Protein 5HLI (pdb70)

Secondary structure (DSSP, 8-state):
-HHHHHHHHHHHHHHHHHHHHHHHHHHHHHHHHHHHTT--HHHHHHHHHHHHS-SEEHHHHHHHHT--HHHHHHHHHHHHHTTSEEEEE-SSTT--EEEEE-HHHHHHHHHHHHHHHTT---HHHHHHHHHHHHHHHHHHHHHHT-/-HHHHHHHHHHHHHHHHHHHHHHHHHHHHHHHHHGGGT--HHHHHHHHHHHHS-SEEHHHHHHHHT--HHHHHHHHHHHHHTTSEEEEE-SSTT--EEEEE-HHHHHTHHHHHHHHHTTS---HHHHHHHHHHHH-

Foldseek 3Di:
DVVVVVVVVVVVVVVVVVLVVVVVVLVVLLQVLCVVVPHDPVLVLLLVVCLVPPKDWLVRSCVVVVHDSVVCVVSLVVCVVSQFWDWDQDPDDPRTTIIGGDPVNNVCPVVSVVSSVVSDVDPVVVVVSVVVVVVCVVVVVVVVVD/DVVVVVVVVVVVCVVVVVVVVVVVVVQVLQCVLCVVVVDHPVLVLLLVVCLVPPKDFVVRSCVVVVHDPVVCVVVLVVCVVSQFWDWDFDPDDPRTIIIGGDPVNNVCPVVSCVSNVVPDPVVVVVVVVVVVVVVD

Solvent-accessible surface area: 15688 Å² total; per-residue (Å²): 90,98,111,62,76,104,74,96,51,89,84,12,0,82,85,0,56,34,5,16,44,6,0,85,31,0,10,77,1,0,95,76,40,4,161,112,46,48,8,75,65,41,14,6,37,0,0,53,14,1,28,150,90,58,74,6,29,14,86,18,0,9,175,94,37,131,58,63,51,127,66,0,46,79,24,0,100,127,0,53,141,43,31,8,2,131,76,98,120,54,140,64,137,162,145,57,7,38,0,48,15,21,117,62,0,86,120,44,63,130,40,2,44,89,23,0,18,48,0,33,132,133,81,70,97,32,84,106,19,42,134,38,5,76,55,1,46,131,20,0,111,114,34,30,123,172,123,94,82,63,121,96,69,114,25,101,42,5,19,79,3,0,52,9,0,4,36,0,12,61,34,0,46,84,2,3,129,113,56,2,156,121,32,61,12,79,28,34,13,0,10,0,0,29,13,1,26,92,87,68,70,6,37,20,68,31,0,9,85,93,27,130,56,62,60,126,57,0,67,84,39,0,48,44,0,67,94,62,32,11,4,43,82,78,150,67,127,70,99,75,152,35,27,44,0,46,15,40,129,88,0,69,132,52,41,89,52,0,15,105,5,0,20,42,0,43,84,155,82,39,75,66,21,36,93,40,0,74,148,56,47,96

B-factor: mean 40.92, std 16.22, range [14.61, 95.17]

InterPro domains:
  IPR000835 MarR-type HTH domain [PR00598] (70-85)
  IPR000835 MarR-type HTH domain [PR00598] (89-105)
  IPR000835 MarR-type HTH domain [PS50995] (9-146)
  IPR000835 MarR-type HTH domain [SM00347] (29-129)
  IPR036388 Winged helix-like DNA-binding domain superfamily [G3DSA:1.10.10.10] (1-146)
  IPR036390 Winged helix DNA-binding domain superfamily [SSF46785] (6-142)
  IPR039422 Transcription regulators MarR/SlyA-like [PTHR33164] (8-143)
  IPR055166 Transcriptional regulator SarA/SarZ/Rot-like, helix-turn-helix domain [PF22381] (25-105)

CATH classification: 1.10.10.10

Structure (mmCIF, N/CA/C/O backbone):
data_5HLI
#
_entry.id   5HLI
#
_cell.length_a   46.534
_cell.length_b   51.686
_cell.length_c   85.935
_cell.angle_alpha   90.00
_cell.angle_beta   103.73
_cell.angle_gamma   90.00
#
_symmetry.space_group_name_H-M   'P 1 21 1'
#
loop_
_entity.id
_entity.type
_entity.pdbx_description
1 polymer 'MarR family transcriptional regulator'
2 non-polymer 'COPPER (II) ION'
3 non-polymer 'CHLORIDE ION'
4 water water
#
loop_
_atom_site.group_PDB
_atom_site.id
_atom_site.type_symbol
_atom_site.label_atom_id
_atom_site.label_alt_id
_atom_site.label_comp_id
_atom_site.label_asym_id
_atom_site.label_entity_id
_atom_site.label_seq_id
_atom_site.pdbx_PDB_ins_code
_atom_site.Cartn_x
_atom_site.Cartn_y
_atom_site.Cartn_z
_atom_site.occupancy
_atom_site.B_iso_or_equiv
_atom_site.auth_seq_id
_atom_site.auth_comp_id
_atom_site.auth_asym_id
_atom_site.auth_atom_id
_atom_site.pdbx_PDB_model_num
ATOM 1 N N . GLN A 1 1 ? 41.040 40.063 86.993 1.00 63.89 -2 GLN A N 1
ATOM 2 C CA . GLN A 1 1 ? 41.276 41.345 87.647 1.00 64.89 -2 GLN A CA 1
ATOM 3 C C . GLN A 1 1 ? 42.765 41.675 87.699 1.00 63.91 -2 GLN A C 1
ATOM 4 O O . GLN A 1 1 ? 43.206 42.456 88.540 1.00 70.60 -2 GLN A O 1
ATOM 5 N N . SER A 1 2 ? 43.533 41.068 86.793 1.00 64.83 -1 SER A N 1
ATOM 6 C CA . SER A 1 2 ? 44.969 41.321 86.723 1.00 65.43 -1 SER A CA 1
ATOM 7 C C . SER A 1 2 ? 45.255 42.788 86.424 1.00 72.12 -1 SER A C 1
ATOM 8 O O . SER A 1 2 ? 45.940 43.472 87.193 1.00 67.36 -1 SER A O 1
ATOM 11 N N . ASN A 1 3 ? 44.717 43.262 85.305 1.00 71.40 0 ASN A N 1
ATOM 12 C CA . ASN A 1 3 ? 44.888 44.648 84.894 1.00 70.51 0 ASN A CA 1
ATOM 13 C C . ASN A 1 3 ? 44.271 45.621 85.891 1.00 69.35 0 ASN A C 1
ATOM 14 O O . ASN A 1 3 ? 44.793 46.716 86.101 1.00 67.84 0 ASN A O 1
ATOM 19 N N . MET A 1 4 ? 43.167 45.207 86.504 1.00 67.50 1 MET A N 1
ATOM 20 C CA . MET A 1 4 ? 42.480 46.028 87.491 1.00 70.88 1 MET A CA 1
ATOM 21 C C . MET A 1 4 ? 43.338 46.229 88.736 1.00 67.69 1 MET A C 1
ATOM 22 O O . MET A 1 4 ? 43.338 47.307 89.330 1.00 67.21 1 MET A O 1
ATOM 24 N N . LYS A 1 5 ? 44.068 45.189 89.128 1.00 64.23 2 LYS A N 1
ATOM 25 C CA . LYS A 1 5 ? 44.922 45.274 90.308 1.00 66.10 2 LYS A CA 1
ATOM 26 C C . LYS A 1 5 ? 46.163 46.116 90.037 1.00 66.45 2 LYS A C 1
ATOM 27 O O . LYS A 1 5 ? 46.628 46.844 90.921 1.00 60.76 2 LYS A O 1
ATOM 30 N N . GLN A 1 6 ? 46.715 46.032 88.823 1.00 66.46 3 GLN A N 1
ATOM 31 C CA . GLN A 1 6 ? 47.876 46.849 88.490 1.00 67.82 3 GLN A CA 1
ATOM 32 C C . GLN A 1 6 ? 47.527 48.328 88.395 1.00 67.98 3 GLN A C 1
ATOM 33 O O . GLN A 1 6 ? 48.412 49.173 88.570 1.00 65.90 3 GLN A O 1
ATOM 39 N N . GLU A 1 7 ? 46.262 48.660 88.126 1.00 67.33 4 GLU A N 1
ATOM 40 C CA . GLU A 1 7 ? 45.852 50.058 88.107 1.00 67.85 4 GLU A CA 1
ATOM 41 C C . GLU A 1 7 ? 45.646 50.591 89.520 1.00 66.57 4 GLU A C 1
ATOM 42 O O . GLU A 1 7 ? 46.042 51.722 89.823 1.00 60.38 4 GLU A O 1
ATOM 48 N N . GLN A 1 8 ? 45.029 49.790 90.394 1.00 65.76 5 GLN A N 1
ATOM 49 C CA . GLN A 1 8 ? 44.941 50.164 91.802 1.00 64.31 5 GLN A CA 1
ATOM 50 C C . GLN A 1 8 ? 46.328 50.282 92.421 1.00 60.43 5 GLN A C 1
ATOM 51 O O . GLN A 1 8 ? 46.564 51.143 93.276 1.00 62.51 5 GLN A O 1
ATOM 55 N N . MET A 1 9 ? 47.257 49.422 91.999 1.00 56.63 6 MET A N 1
ATOM 56 C CA . MET A 1 9 ? 48.634 49.518 92.472 1.00 57.39 6 MET A CA 1
ATOM 57 C C . MET A 1 9 ? 49.252 50.859 92.096 1.00 59.51 6 MET A C 1
ATOM 58 O O . MET A 1 9 ? 50.006 51.446 92.881 1.00 54.81 6 MET A O 1
ATOM 63 N N . ARG A 1 10 ? 48.942 51.359 90.898 1.00 57.35 7 ARG A N 1
ATOM 64 C CA . ARG A 1 10 ? 49.546 52.603 90.431 1.00 57.58 7 ARG A CA 1
ATOM 65 C C . ARG A 1 10 ? 48.965 53.806 91.163 1.00 60.16 7 ARG A C 1
ATOM 66 O O . ARG A 1 10 ? 49.704 54.700 91.592 1.00 60.32 7 ARG A O 1
ATOM 74 N N . LEU A 1 11 ? 47.645 53.817 91.314 1.00 54.64 8 LEU A N 1
ATOM 75 C CA . LEU A 1 11 ? 46.964 54.887 92.031 1.00 58.24 8 LEU A CA 1
ATOM 76 C C . LEU A 1 11 ? 47.435 54.947 93.480 1.00 59.48 8 LEU A C 1
ATOM 77 O O . LEU A 1 11 ? 47.597 56.029 94.044 1.00 57.84 8 LEU A O 1
ATOM 82 N N . ALA A 1 12 ? 47.657 53.780 94.077 1.00 55.72 9 ALA A N 1
ATOM 83 C CA . ALA A 1 12 ? 48.131 53.710 95.456 1.00 51.73 9 ALA A CA 1
ATOM 84 C C . ALA A 1 12 ? 49.496 54.370 95.595 1.00 51.14 9 ALA A C 1
ATOM 85 O O . ALA A 1 12 ? 49.718 55.179 96.504 1.00 52.41 9 ALA A O 1
ATOM 87 N N . ASN A 1 13 ? 50.426 54.039 94.696 1.00 41.45 10 ASN A N 1
ATOM 88 C CA . ASN A 1 13 ? 51.724 54.703 94.697 1.00 48.10 10 ASN A CA 1
ATOM 89 C C . ASN A 1 13 ? 51.610 56.195 94.419 1.00 51.75 10 ASN A C 1
ATOM 90 O O . ASN A 1 13 ? 52.525 56.947 94.767 1.00 51.35 10 ASN A O 1
ATOM 95 N N . GLN A 1 14 ? 50.513 56.642 93.804 1.00 50.06 11 GLN A N 1
ATOM 96 C CA . GLN A 1 14 ? 50.353 58.055 93.480 1.00 53.32 11 GLN A CA 1
ATOM 97 C C . GLN A 1 14 ? 49.620 58.830 94.569 1.00 47.55 11 GLN A C 1
ATOM 98 O O . GLN A 1 14 ? 50.011 59.958 94.887 1.00 45.36 11 GLN A O 1
ATOM 104 N N . LEU A 1 15 ? 48.563 58.256 95.150 1.00 48.16 12 LEU A N 1
ATOM 105 C CA . LEU A 1 15 ? 47.873 58.943 96.238 1.00 49.55 12 LEU A CA 1
ATOM 106 C C . LEU A 1 15 ? 48.754 59.032 97.479 1.00 48.89 12 LEU A C 1
ATOM 107 O O . LEU A 1 15 ? 48.758 60.056 98.171 1.00 43.56 12 LEU A O 1
ATOM 112 N N . CYS A 1 16 ? 49.510 57.971 97.773 1.00 43.29 13 CYS A N 1
ATOM 113 C CA . CYS A 1 16 ? 50.425 58.011 98.908 1.00 49.23 13 CYS A CA 1
ATOM 114 C C . CYS A 1 16 ? 51.597 58.947 98.645 1.00 43.64 13 CYS A C 1
ATOM 115 O O . CYS A 1 16 ? 52.097 59.590 99.575 1.00 37.87 13 CYS A O 1
ATOM 118 N N . PHE A 1 17 ? 52.041 59.038 97.389 1.00 38.72 14 PHE A N 1
ATOM 119 C CA . PHE A 1 17 ? 53.107 59.968 97.029 1.00 46.24 14 PHE A CA 1
ATOM 120 C C . PHE A 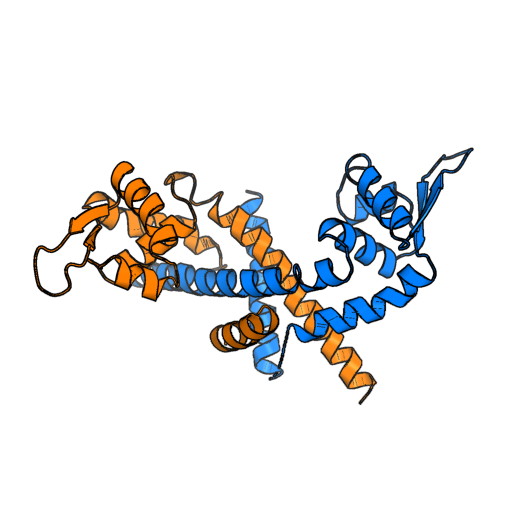1 17 ? 52.702 61.409 97.317 1.00 41.77 14 PHE A C 1
ATOM 121 O O . PHE A 1 17 ? 53.469 62.176 97.911 1.00 40.24 14 PHE A O 1
ATOM 129 N N . SER A 1 18 ? 51.495 61.794 96.901 1.00 39.27 15 SER A N 1
ATOM 130 C CA . SER A 1 18 ? 51.044 63.166 97.104 1.00 44.18 15 SER A CA 1
ATOM 131 C C . SER A 1 18 ? 50.658 63.436 98.551 1.00 39.62 15 SER A C 1
ATOM 132 O O . SER A 1 18 ? 50.861 64.553 99.039 1.00 40.94 15 SER A O 1
ATOM 135 N N . ALA A 1 19 ? 50.103 62.442 99.247 1.00 34.79 16 ALA A N 1
ATOM 136 C CA . ALA A 1 19 ? 49.799 62.618 100.663 1.00 37.95 16 ALA A CA 1
ATOM 137 C C . ALA A 1 19 ? 51.073 62.794 101.477 1.00 33.59 16 ALA A C 1
ATOM 138 O O . ALA A 1 19 ? 51.120 63.611 102.404 1.00 33.36 16 ALA A O 1
ATOM 140 N N . TYR A 1 20 ? 52.119 62.034 101.147 1.00 30.77 17 TYR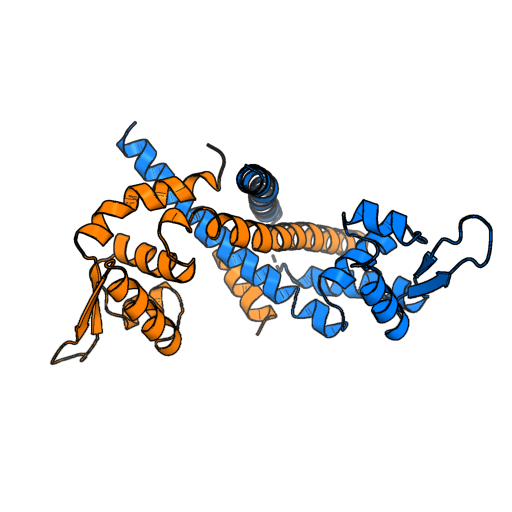 A N 1
ATOM 141 C CA . TYR A 1 20 ? 53.401 62.205 101.820 1.00 32.55 17 TYR A CA 1
ATOM 142 C C . TYR A 1 20 ? 53.977 63.586 101.544 1.00 32.39 17 TYR A C 1
ATOM 143 O O . TYR A 1 20 ? 54.439 64.275 102.461 1.00 28.75 17 TYR A O 1
ATOM 152 N N . ASN A 1 21 ? 53.951 64.010 100.278 1.00 32.60 18 ASN A N 1
ATOM 153 C CA . ASN A 1 21 ? 54.561 65.283 99.910 1.00 33.12 18 ASN A CA 1
ATOM 154 C C . ASN A 1 21 ? 53.875 66.454 100.603 1.00 31.18 18 ASN A C 1
ATOM 155 O O . ASN A 1 21 ? 54.537 67.420 101.000 1.00 34.43 18 ASN A O 1
ATOM 160 N N . VAL A 1 22 ? 52.553 66.390 100.767 1.00 31.38 19 VAL A N 1
ATOM 161 C CA . VAL A 1 22 ? 51.874 67.471 101.472 1.00 38.05 19 VAL A CA 1
ATOM 162 C C . VAL A 1 22 ? 52.084 67.355 102.980 1.00 31.70 19 VAL A C 1
ATOM 163 O O . VAL A 1 22 ? 52.165 68.374 103.677 1.00 29.28 19 VAL A O 1
ATOM 167 N N . SER A 1 23 ? 52.198 66.132 103.510 1.00 28.38 20 SER A N 1
ATOM 168 C CA . SER A 1 23 ? 52.482 65.982 104.933 1.00 25.56 20 SER A CA 1
ATOM 169 C C . SER A 1 23 ? 53.849 66.552 105.287 1.00 28.33 20 SER A C 1
ATOM 170 O O . SER A 1 23 ? 54.032 67.082 106.388 1.00 29.36 20 SER A O 1
ATOM 173 N N . ARG A 1 24 ? 54.816 66.463 104.367 1.00 25.76 21 ARG A N 1
ATOM 174 C CA . ARG A 1 24 ? 56.119 67.073 104.610 1.00 25.37 21 ARG A CA 1
ATOM 175 C C . ARG A 1 24 ? 56.034 68.595 104.634 1.00 31.57 21 ARG A C 1
ATOM 176 O O . ARG A 1 24 ? 56.827 69.246 105.321 1.00 27.20 21 ARG A O 1
ATOM 184 N N . LEU A 1 25 ? 55.085 69.179 103.899 1.00 31.86 22 LEU A N 1
ATOM 185 C CA . LEU A 1 25 ? 54.906 70.626 103.953 1.00 30.63 22 LEU A CA 1
ATOM 186 C C . LEU A 1 25 ? 54.256 71.048 105.264 1.00 29.30 22 LEU A C 1
ATOM 187 O O . LEU A 1 25 ? 54.615 72.085 105.837 1.00 29.13 22 LEU A O 1
ATOM 192 N N . PHE A 1 26 ? 53.290 70.265 105.751 1.00 25.06 23 PHE A N 1
ATOM 193 C CA . PHE A 1 26 ? 52.761 70.503 107.090 1.00 30.68 23 PHE A CA 1
ATOM 194 C C . PHE A 1 26 ? 53.857 70.371 108.139 1.00 27.35 23 PHE A C 1
ATOM 195 O O . PHE A 1 26 ? 53.919 71.162 109.088 1.00 28.39 23 PHE A O 1
ATOM 203 N N . ALA A 1 27 ? 54.734 69.375 107.982 1.00 27.56 24 ALA A N 1
ATOM 204 C CA . ALA A 1 27 ? 55.827 69.188 108.932 1.00 29.59 24 ALA A CA 1
ATOM 205 C C . ALA A 1 27 ? 56.777 70.380 108.927 1.00 26.37 24 ALA A C 1
ATOM 206 O O . ALA A 1 27 ? 57.203 70.846 109.990 1.00 23.05 24 ALA A O 1
ATOM 208 N N . GLN A 1 28 ? 57.122 70.884 107.739 1.00 25.11 25 GLN A N 1
ATOM 209 C CA . GLN A 1 28 ? 57.990 72.054 107.658 1.00 25.85 25 GLN A CA 1
ATOM 210 C C . GLN A 1 28 ? 57.328 73.283 108.261 1.00 23.48 25 GLN A C 1
ATOM 211 O O . GLN A 1 28 ? 58.015 74.146 108.818 1.00 21.35 25 GLN A O 1
ATOM 217 N N . PHE A 1 29 ? 56.002 73.386 108.155 1.00 25.90 26 PHE A N 1
ATOM 218 C CA . PHE A 1 29 ? 55.297 74.483 108.806 1.00 25.14 26 PHE A CA 1
ATOM 219 C C . PHE A 1 29 ? 55.398 74.366 110.322 1.00 27.02 26 PHE A C 1
ATOM 220 O O . PHE A 1 29 ? 55.667 75.354 111.016 1.00 25.69 26 PHE A O 1
ATOM 228 N N . TYR A 1 30 ? 55.178 73.161 110.854 1.00 22.55 27 TYR A N 1
ATOM 229 C CA . TYR A 1 30 ? 55.308 72.947 112.292 1.00 22.39 27 TYR A CA 1
ATOM 230 C C . TYR A 1 30 ? 56.709 73.300 112.774 1.00 22.44 27 TYR A C 1
ATOM 231 O O . TYR A 1 30 ? 56.875 74.024 113.762 1.00 25.85 27 TYR A O 1
ATOM 240 N N . GLU A 1 31 ? 57.732 72.801 112.076 1.00 20.50 28 GLU A N 1
ATOM 241 C CA A GLU A 1 31 ? 59.105 73.049 112.503 0.53 22.79 28 GLU A CA 1
ATOM 242 C CA B GLU A 1 31 ? 59.106 73.051 112.503 0.47 22.85 28 GLU A CA 1
ATOM 243 C C . GLU A 1 31 ? 59.423 74.539 112.504 1.00 23.81 28 GLU A C 1
ATOM 244 O O . GLU A 1 31 ? 60.126 75.032 113.394 1.00 24.34 28 GLU A O 1
ATOM 255 N N . LYS A 1 32 ? 58.901 75.278 111.522 1.00 23.40 29 LYS A N 1
ATOM 256 C CA . LYS A 1 32 ? 59.102 76.723 111.490 1.00 20.30 29 LYS A CA 1
ATOM 257 C C . LYS A 1 32 ? 58.436 77.395 112.685 1.00 23.98 29 LYS A C 1
ATOM 258 O O . LYS A 1 32 ? 59.037 78.245 113.352 1.00 24.73 29 LYS A O 1
ATOM 264 N N . LYS A 1 33 ? 57.189 77.018 112.975 1.00 23.31 30 LYS A N 1
ATOM 265 C CA . LYS A 1 33 ? 56.461 77.641 114.076 1.00 26.32 30 LYS A CA 1
ATOM 266 C C . LYS A 1 33 ? 57.070 77.274 115.423 1.00 24.75 30 LYS A C 1
ATOM 267 O O . LYS A 1 33 ? 57.256 78.140 116.286 1.00 24.57 30 LYS A O 1
ATOM 273 N N . LEU A 1 34 ? 57.386 75.992 115.623 1.00 22.22 31 LEU A N 1
ATOM 274 C CA . LEU A 1 34 ? 57.984 75.566 116.885 1.00 25.47 31 LEU A CA 1
ATOM 275 C C . LEU A 1 34 ? 59.320 76.258 117.123 1.00 23.41 31 LEU A C 1
ATOM 276 O O . LEU A 1 34 ? 59.653 76.607 118.262 1.00 22.41 31 LEU A O 1
ATOM 281 N N . LYS A 1 35 ? 60.097 76.475 116.059 1.00 23.03 32 LYS A N 1
ATOM 282 C CA . LYS A 1 35 ? 61.353 77.203 116.202 1.00 25.49 32 LYS A CA 1
ATOM 283 C C . LYS A 1 35 ? 61.124 78.638 116.661 1.00 22.01 32 LYS A C 1
ATOM 284 O O . LYS A 1 35 ? 61.931 79.179 117.426 1.00 24.29 32 LYS A O 1
ATOM 290 N N . GLN A 1 36 ? 60.031 79.267 116.218 1.00 20.98 33 GLN A N 1
ATOM 291 C CA . GLN A 1 36 ? 59.748 80.635 116.644 1.00 24.19 33 GLN A CA 1
ATOM 292 C C . GLN A 1 36 ? 59.470 80.712 118.139 1.00 25.91 33 GLN A C 1
ATOM 293 O O . GLN A 1 36 ? 59.746 81.741 118.765 1.00 22.31 33 GLN A O 1
ATOM 299 N N . PHE A 1 37 ? 58.933 79.647 118.728 1.00 21.15 34 PHE A N 1
ATOM 300 C CA . PHE A 1 37 ? 58.765 79.569 120.173 1.00 22.48 34 PHE A CA 1
ATOM 301 C C . PHE A 1 37 ? 60.002 79.031 120.878 1.00 19.85 34 PHE A C 1
ATOM 302 O O . PHE A 1 37 ? 60.016 78.968 122.110 1.00 23.94 34 PHE A O 1
ATOM 310 N N . GLY A 1 38 ? 61.038 78.650 120.132 1.00 19.96 35 GLY A N 1
ATOM 311 C CA . GLY A 1 38 ? 62.249 78.136 120.738 1.00 19.70 35 GLY A CA 1
ATOM 312 C C . GLY A 1 38 ? 62.154 76.721 121.261 1.00 22.61 35 GLY A C 1
ATOM 313 O O . GLY A 1 38 ? 62.965 76.332 122.106 1.00 22.97 35 GLY A O 1
ATOM 314 N N . ILE A 1 39 ? 61.190 75.934 120.786 1.00 20.96 36 ILE A N 1
ATOM 315 C CA . ILE A 1 39 ? 60.976 74.581 121.278 1.00 19.67 36 ILE A CA 1
ATOM 316 C C . ILE A 1 39 ? 61.131 73.595 120.127 1.00 22.12 36 ILE A C 1
ATOM 317 O O . ILE A 1 39 ? 61.046 73.949 118.948 1.00 23.48 36 ILE A O 1
ATOM 322 N N . THR A 1 40 ? 61.363 72.338 120.487 1.00 22.11 37 THR A N 1
ATOM 323 C CA . THR A 1 40 ? 61.474 71.252 119.528 1.00 23.84 37 THR A CA 1
ATOM 324 C C . THR A 1 40 ? 60.174 70.458 119.492 1.00 22.65 37 THR A C 1
ATOM 325 O O . THR A 1 40 ? 59.257 70.682 120.284 1.00 20.04 37 THR A O 1
ATOM 329 N N . TYR A 1 41 ? 60.108 69.513 118.551 1.00 22.43 38 TYR A N 1
ATOM 330 C CA . TYR A 1 41 ? 58.952 68.627 118.470 1.00 20.03 38 TYR A CA 1
ATOM 331 C C . TYR A 1 41 ? 58.753 67.866 119.775 1.00 22.63 38 TYR A C 1
ATOM 332 O O . TYR A 1 41 ? 57.634 67.780 120.292 1.00 20.98 38 TYR A O 1
ATOM 341 N N . SER A 1 42 ? 59.838 67.318 120.332 1.00 16.80 39 SER A N 1
ATOM 342 C CA . SER A 1 42 ? 59.726 66.531 121.556 1.00 21.03 39 SER A CA 1
ATOM 343 C C . SER A 1 42 ? 59.293 67.392 122.739 1.00 18.28 39 SER A C 1
ATOM 344 O O . SER A 1 42 ? 58.504 66.947 123.580 1.00 21.52 39 SER A O 1
ATOM 347 N N . GLN A 1 43 ? 59.802 68.627 122.826 1.00 17.62 40 GLN A N 1
ATOM 348 C CA . GLN A 1 43 ? 59.321 69.544 123.856 1.00 20.70 40 GLN A CA 1
ATOM 349 C C . GLN A 1 43 ? 57.847 69.869 123.651 1.00 16.19 40 GLN A C 1
ATOM 350 O O . GLN A 1 43 ? 57.082 69.970 124.617 1.00 17.60 40 GLN A O 1
ATOM 356 N N . TYR A 1 44 ? 57.439 70.041 122.392 1.00 17.77 41 TYR A N 1
ATOM 357 C CA . TYR A 1 44 ? 56.038 70.287 122.065 1.00 19.31 41 TYR A CA 1
ATOM 358 C C . TYR A 1 44 ? 55.147 69.156 122.564 1.00 23.90 41 TYR A C 1
ATOM 359 O O . TYR A 1 44 ? 54.037 69.400 123.054 1.00 21.19 41 TYR A O 1
ATOM 368 N N . LEU A 1 45 ? 55.617 67.909 122.453 1.00 20.11 42 LEU A N 1
ATOM 369 C CA . LEU A 1 45 ? 54.840 66.780 122.957 1.00 22.14 42 LEU A CA 1
ATOM 370 C C . LEU A 1 45 ? 54.642 66.877 124.464 1.00 19.53 42 LEU A C 1
ATOM 371 O O . LEU A 1 45 ? 53.555 66.581 124.973 1.00 19.21 42 LEU A O 1
ATOM 376 N N . VAL A 1 46 ? 55.684 67.286 125.193 1.00 15.64 43 VAL A N 1
ATOM 377 C CA . VAL A 1 46 ? 55.572 67.440 126.643 1.00 19.00 43 VAL A CA 1
ATOM 378 C C . VAL A 1 46 ? 54.587 68.550 126.987 1.00 21.63 43 VAL A C 1
ATOM 379 O O . VAL A 1 46 ? 53.754 68.406 127.890 1.00 20.54 43 VAL A O 1
ATOM 383 N N . LEU A 1 47 ? 54.669 69.676 126.277 1.00 20.13 44 LEU A N 1
ATOM 384 C CA . LEU A 1 47 ? 53.738 70.772 126.523 1.00 21.00 44 LEU A CA 1
ATOM 385 C C . LEU A 1 47 ? 52.304 70.351 126.225 1.00 23.87 44 LEU A C 1
ATOM 386 O O . LEU A 1 47 ? 51.372 70.749 126.934 1.00 23.39 44 LEU A O 1
ATOM 391 N N . LEU A 1 48 ? 52.111 69.529 125.190 1.00 20.65 45 LEU A N 1
ATOM 392 C CA . LEU A 1 48 ? 50.763 69.122 124.806 1.00 19.91 45 LEU A CA 1
ATOM 393 C C . LEU A 1 48 ? 50.096 68.287 125.895 1.00 21.17 45 LEU A C 1
ATOM 394 O O . LEU A 1 48 ? 48.900 68.453 126.163 1.00 23.30 45 LEU A O 1
ATOM 399 N N . THR A 1 49 ? 50.843 67.387 126.540 1.00 18.80 46 THR A N 1
ATOM 400 C CA . THR A 1 49 ? 50.230 66.607 127.612 1.00 21.70 46 THR A CA 1
ATOM 401 C C . THR A 1 49 ? 50.033 67.456 128.864 1.00 26.47 46 THR A C 1
ATOM 402 O O . THR A 1 49 ? 49.042 67.285 129.584 1.00 25.62 46 THR A O 1
ATOM 406 N N . LEU A 1 50 ? 50.946 68.395 129.128 1.00 23.14 47 LEU A N 1
ATOM 407 C CA . LEU A 1 50 ? 50.766 69.288 130.269 1.00 21.54 47 LEU A CA 1
ATOM 408 C C . LEU A 1 50 ? 49.549 70.183 130.079 1.00 25.48 47 LEU A C 1
ATOM 409 O O . LEU A 1 50 ? 48.841 70.492 131.042 1.00 24.97 47 LEU A O 1
ATOM 414 N N . TRP A 1 51 ? 49.287 70.607 128.841 1.00 25.33 48 TRP A N 1
ATOM 415 C CA . TRP A 1 51 ? 48.105 71.416 128.571 1.00 29.41 48 TRP A CA 1
ATOM 416 C C . TRP A 1 51 ? 46.817 70.612 128.697 1.00 31.59 48 TRP A C 1
ATOM 417 O O . TRP A 1 51 ? 45.738 71.206 128.789 1.00 32.85 48 TRP A O 1
ATOM 428 N N . GLU A 1 52 ? 46.905 69.281 128.703 1.00 27.01 49 GLU A N 1
ATOM 429 C CA . GLU A 1 52 ? 45.757 68.426 128.980 1.00 35.18 49 GLU A CA 1
ATOM 430 C C . GLU A 1 52 ? 45.626 68.106 130.463 1.00 30.02 49 GLU A C 1
ATOM 431 O O . GLU A 1 52 ? 44.512 68.100 130.998 1.00 34.66 49 GLU A O 1
ATOM 437 N N . GLU A 1 53 ? 46.744 67.839 131.137 1.00 28.78 50 GLU A N 1
ATOM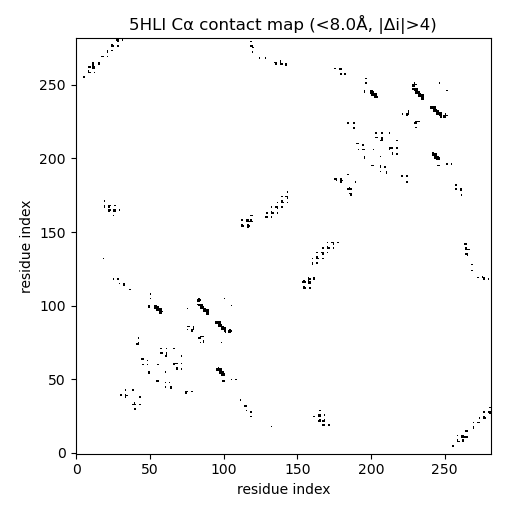 438 C CA . GLU A 1 53 ? 46.744 67.492 132.554 1.00 24.71 50 GLU A CA 1
ATOM 439 C C . GLU A 1 53 ? 47.958 68.132 133.210 1.00 29.31 50 GLU A C 1
ATOM 440 O O . GLU A 1 53 ? 49.097 67.815 132.856 1.00 27.21 50 GLU A O 1
ATOM 446 N N . ASN A 1 54 ? 47.711 69.024 134.163 1.00 25.24 51 ASN A N 1
ATOM 447 C CA . ASN A 1 54 ? 48.769 69.784 134.822 1.00 27.08 51 ASN A CA 1
ATOM 448 C C . ASN A 1 54 ? 48.398 70.014 136.283 1.00 30.17 51 ASN A C 1
ATOM 449 O O . ASN A 1 54 ? 47.289 70.458 136.569 1.00 29.77 51 ASN A O 1
ATOM 454 N N . PRO A 1 55 ? 49.316 69.706 137.216 1.00 27.50 52 PRO A N 1
ATOM 455 C CA . PRO A 1 55 ? 50.671 69.185 136.999 1.00 28.68 52 PRO A CA 1
ATOM 456 C C . PRO A 1 55 ? 50.714 67.696 136.653 1.00 27.12 52 PRO A C 1
ATOM 457 O O . PRO A 1 55 ? 49.683 67.026 136.651 1.00 22.56 52 PRO A O 1
ATOM 461 N N . GLN A 1 56 ? 51.915 67.203 136.355 1.00 23.19 53 GLN A N 1
ATOM 462 C CA . GLN A 1 56 ? 52.166 65.790 136.123 1.00 23.85 53 GLN A CA 1
ATOM 463 C C . GLN A 1 56 ? 53.531 65.434 136.683 1.00 25.06 53 GLN A C 1
ATOM 464 O O . GLN A 1 56 ? 54.455 66.251 136.670 1.00 25.66 53 GLN A O 1
ATOM 470 N N . THR A 1 57 ? 53.655 64.204 137.166 1.00 24.31 54 THR A N 1
ATOM 471 C CA . THR A 1 57 ? 54.974 63.709 137.512 1.00 18.06 54 THR A CA 1
ATOM 472 C C . THR A 1 57 ? 55.751 63.385 136.240 1.00 21.83 54 THR A C 1
ATOM 473 O O . THR A 1 57 ? 55.187 63.253 135.151 1.00 19.93 54 THR A O 1
ATOM 477 N N . LEU A 1 58 ? 57.071 63.280 136.392 1.00 22.86 55 LEU A N 1
ATOM 478 C CA . LEU A 1 58 ? 57.914 62.852 135.282 1.00 22.32 55 LEU A CA 1
ATOM 479 C C . LEU A 1 58 ? 57.473 61.493 134.747 1.00 25.60 55 LEU A C 1
ATOM 480 O O . LEU A 1 58 ? 57.426 61.281 133.529 1.00 22.46 55 LEU A O 1
ATOM 485 N N . ASN A 1 59 ? 57.128 60.566 135.643 1.00 20.49 56 ASN A N 1
ATOM 486 C CA . ASN A 1 59 ? 56.699 59.242 135.204 1.00 27.21 56 ASN A CA 1
ATOM 487 C C . ASN A 1 59 ? 55.369 59.302 134.461 1.00 21.86 56 ASN A C 1
ATOM 488 O O . ASN A 1 59 ? 55.164 58.567 133.487 1.00 23.70 56 ASN A O 1
ATOM 493 N N . SER A 1 60 ? 54.455 60.172 134.901 1.00 22.29 57 SER A N 1
ATOM 494 C CA . SER A 1 60 ? 53.173 60.311 134.215 1.00 22.46 57 SER A CA 1
ATOM 495 C C . SER A 1 60 ? 53.357 60.847 132.799 1.00 23.11 57 SER A C 1
ATOM 496 O O . SER A 1 60 ? 52.671 60.410 131.867 1.00 21.34 57 SER A O 1
ATOM 499 N N . ILE A 1 61 ? 54.274 61.799 132.620 1.00 22.62 58 ILE A N 1
ATOM 500 C CA . ILE A 1 61 ? 54.573 62.295 131.279 1.00 18.91 58 ILE A CA 1
ATOM 501 C C . ILE A 1 61 ? 55.147 61.176 130.421 1.00 20.15 58 ILE A C 1
ATOM 502 O O . ILE A 1 61 ? 54.819 61.050 129.235 1.00 19.23 58 ILE A O 1
ATOM 507 N N . GLY A 1 62 ? 56.007 60.345 131.012 1.00 21.29 59 GLY A N 1
ATOM 508 C CA . GLY A 1 62 ? 56.571 59.227 130.274 1.00 26.35 59 GLY A CA 1
ATOM 509 C C . GLY A 1 62 ? 55.520 58.242 129.805 1.00 24.15 59 GLY A C 1
ATOM 510 O O . GLY A 1 62 ? 55.594 57.729 128.688 1.00 24.69 59 GLY A O 1
ATOM 511 N N . ARG A 1 63 ? 54.526 57.961 130.650 1.00 21.56 60 ARG A N 1
ATOM 512 C CA . ARG A 1 63 ? 53.440 57.076 130.236 1.00 25.35 60 ARG A CA 1
ATOM 513 C C . ARG A 1 63 ? 52.625 57.695 129.106 1.00 25.72 60 ARG A C 1
ATOM 514 O O . ARG A 1 63 ? 52.268 57.009 128.142 1.00 24.35 60 ARG A O 1
ATOM 522 N N . HIS A 1 64 ? 52.335 58.996 129.201 1.00 23.33 61 HIS A N 1
ATOM 523 C CA . HIS A 1 64 ? 51.552 59.666 128.165 1.00 23.44 61 HIS A CA 1
ATOM 524 C C . HIS A 1 64 ? 52.258 59.645 126.817 1.00 23.10 61 HIS A C 1
ATOM 525 O O . HIS A 1 64 ? 51.617 59.449 125.778 1.00 23.29 61 HIS A O 1
ATOM 532 N N . LEU A 1 65 ? 53.572 59.870 126.809 1.00 20.42 62 LEU A N 1
ATOM 533 C CA . LEU A 1 65 ? 54.329 59.964 125.569 1.00 23.14 62 LEU A CA 1
ATOM 534 C C . LEU A 1 65 ? 55.047 58.673 125.201 1.00 22.14 62 LEU A C 1
ATOM 535 O O . LEU A 1 65 ? 55.623 58.596 124.111 1.00 20.93 62 LEU A O 1
ATOM 540 N N . ASP A 1 66 ? 55.014 57.667 126.072 1.00 23.04 63 ASP A N 1
ATOM 541 C CA . ASP A 1 66 ? 55.808 56.449 125.918 1.00 24.32 63 ASP A CA 1
ATOM 542 C C . ASP A 1 66 ? 57.277 56.790 125.678 1.00 21.09 63 ASP A C 1
ATOM 543 O O . ASP A 1 66 ? 57.892 56.374 124.693 1.00 23.17 63 ASP A O 1
ATOM 548 N N . LEU A 1 67 ? 57.830 57.584 126.588 1.00 19.64 64 LEU A N 1
ATOM 549 C CA . LEU A 1 67 ? 59.244 57.926 126.590 1.00 21.10 64 LEU A CA 1
ATOM 550 C C . LEU A 1 67 ? 59.817 57.612 127.963 1.00 22.33 64 LEU A C 1
ATOM 551 O O . LEU A 1 67 ? 59.120 57.696 128.977 1.00 23.16 64 LEU A O 1
ATOM 556 N N . SER A 1 68 ? 61.094 57.242 127.990 1.00 20.97 65 SER A N 1
ATOM 557 C CA . SER A 1 68 ? 61.726 56.906 129.254 1.00 19.60 65 SER A CA 1
ATOM 558 C C . SER A 1 68 ? 61.990 58.168 130.068 1.00 22.02 65 SER A C 1
ATOM 559 O O . SER A 1 68 ? 61.984 59.290 129.551 1.00 19.81 65 SER A O 1
ATOM 562 N N . SER A 1 69 ? 62.226 57.975 131.367 1.00 18.56 66 SER A N 1
ATOM 563 C CA . SER A 1 69 ? 62.573 59.112 132.211 1.00 25.93 66 SER A CA 1
ATOM 564 C C . SER A 1 69 ? 63.943 59.671 131.849 1.00 26.87 66 SER A C 1
ATOM 565 O O . SER A 1 69 ? 64.161 60.885 131.950 1.00 26.32 66 SER A O 1
ATOM 568 N N . ASN A 1 70 ? 64.872 58.814 131.410 1.00 21.26 67 ASN A N 1
ATOM 569 C CA . ASN A 1 70 ? 66.170 59.309 130.961 1.00 24.91 67 ASN A CA 1
ATOM 570 C C . ASN A 1 70 ? 66.026 60.208 129.739 1.00 22.85 67 ASN A C 1
ATOM 571 O O . ASN A 1 70 ? 66.703 61.236 129.636 1.00 22.53 67 ASN A O 1
ATOM 576 N N . THR A 1 71 ? 65.157 59.830 128.798 1.00 25.07 68 THR A N 1
ATOM 577 C CA . THR A 1 71 ? 64.925 60.673 127.629 1.00 26.48 68 THR A CA 1
ATOM 578 C C . THR A 1 71 ? 64.291 61.999 128.030 1.00 23.76 68 THR A C 1
ATOM 579 O O . THR A 1 71 ? 64.675 63.061 127.525 1.00 23.96 68 THR A O 1
ATOM 583 N N . LEU A 1 72 ? 63.334 61.960 128.959 1.00 22.42 69 LEU A N 1
ATOM 584 C CA . LEU A 1 72 ? 62.602 63.159 129.346 1.00 24.06 69 LEU A CA 1
ATOM 585 C C . LEU A 1 72 ? 63.401 64.091 130.244 1.00 21.31 69 LEU A C 1
ATOM 586 O O . LEU A 1 72 ? 63.081 65.283 130.307 1.00 21.36 69 LEU A O 1
ATOM 591 N N . THR A 1 73 ? 64.415 63.578 130.944 1.00 22.65 70 THR A N 1
ATOM 592 C CA . THR A 1 73 ? 65.137 64.396 131.917 1.00 23.64 70 THR A CA 1
ATOM 593 C C . THR A 1 73 ? 65.749 65.653 131.301 1.00 22.74 70 THR A C 1
ATOM 594 O O . THR A 1 73 ? 65.486 66.750 131.821 1.00 20.77 70 THR A O 1
ATOM 598 N N . PRO A 1 74 ? 66.535 65.588 130.219 1.00 26.96 71 PRO A N 1
ATOM 599 C CA . PRO A 1 74 ? 67.058 66.846 129.654 1.00 24.15 71 PRO A CA 1
ATOM 600 C C . PRO A 1 74 ? 65.983 67.715 129.026 1.00 22.70 71 PRO A C 1
ATOM 601 O O . PRO A 1 74 ? 66.127 68.945 129.012 1.00 22.93 71 PRO A O 1
ATOM 605 N N . MET A 1 75 ? 64.934 67.131 128.499 1.00 20.08 72 MET A N 1
ATOM 606 C CA . MET A 1 75 ? 63.863 67.921 127.954 1.00 21.26 72 MET A CA 1
ATOM 607 C C . MET A 1 75 ? 63.174 68.777 128.985 1.00 20.52 72 MET A C 1
ATOM 608 O O . MET A 1 75 ? 62.918 69.904 128.720 1.00 19.96 72 MET A O 1
ATOM 613 N N . LEU A 1 76 ? 62.877 68.211 130.142 1.00 20.38 73 LEU A N 1
ATOM 614 C CA . LEU A 1 76 ? 62.223 68.975 131.197 1.00 18.73 73 LEU A CA 1
ATOM 615 C C . LEU A 1 76 ? 63.152 70.040 131.765 1.00 22.21 73 LEU A C 1
ATOM 616 O O . LEU A 1 76 ? 62.711 71.152 132.081 1.00 20.39 73 LEU A O 1
ATOM 621 N N . LYS A 1 77 ? 64.442 69.723 131.903 1.00 20.83 74 LYS A N 1
ATOM 622 C CA . LYS A 1 77 ? 65.401 70.737 132.330 1.00 21.67 74 LYS A CA 1
ATOM 623 C C . LYS A 1 77 ? 65.442 71.899 131.348 1.00 22.82 74 LYS A C 1
ATOM 624 O O . LYS A 1 77 ? 65.488 73.066 131.757 1.00 22.76 74 LYS A O 1
ATOM 630 N N . ARG A 1 78 ? 65.417 71.601 130.045 1.00 22.64 75 ARG A N 1
ATOM 631 C CA . ARG A 1 78 ? 65.425 72.663 129.044 1.00 20.25 75 ARG A CA 1
ATOM 632 C C . ARG A 1 78 ? 64.139 73.479 129.092 1.00 24.48 75 ARG A C 1
ATOM 633 O O . ARG A 1 78 ? 64.170 74.708 128.954 1.00 26.31 75 ARG A O 1
ATOM 641 N N . LEU A 1 79 ? 62.996 72.815 129.287 1.00 19.52 76 LEU A N 1
ATOM 642 C CA . LEU A 1 79 ? 61.740 73.547 129.399 1.00 21.96 76 LEU A CA 1
ATOM 643 C C . LEU A 1 79 ? 61.701 74.405 130.656 1.00 22.69 76 LEU A C 1
ATOM 644 O O . LEU A 1 79 ? 61.047 75.454 130.668 1.00 24.96 76 LEU A O 1
ATOM 649 N N . GLU A 1 80 ? 62.392 73.986 131.720 1.00 21.70 77 GLU A N 1
ATOM 650 C CA . GLU A 1 80 ? 62.473 74.827 132.910 1.00 23.15 77 GLU A CA 1
ATOM 651 C C . GLU A 1 80 ? 63.418 76.001 132.686 1.00 26.05 77 GLU A C 1
ATOM 652 O O . GLU A 1 80 ? 63.109 77.135 133.070 1.00 23.58 77 GLU A O 1
ATOM 658 N N . GLN A 1 81 ? 64.574 75.747 132.066 1.00 24.15 78 GLN A N 1
ATOM 659 C CA . GLN A 1 81 ? 65.526 76.820 131.803 1.00 30.85 78 GLN A CA 1
ATOM 660 C C . GLN A 1 81 ? 64.941 77.880 130.880 1.00 29.81 78 GLN A C 1
ATOM 661 O O . GLN A 1 81 ? 65.271 79.064 131.010 1.00 27.97 78 GLN A O 1
ATOM 667 N N . SER A 1 82 ? 64.072 77.485 129.952 1.00 25.67 79 SER A N 1
ATOM 668 C CA . SER A 1 82 ? 63.479 78.419 129.004 1.00 26.35 79 SER A CA 1
ATOM 669 C C . SER A 1 82 ? 62.137 78.965 129.475 1.00 28.32 79 SER A C 1
ATOM 670 O O . SER A 1 82 ? 61.436 79.608 128.689 1.00 27.10 79 SER A O 1
ATOM 673 N N . GLY A 1 83 ? 61.762 78.714 130.727 1.00 23.78 80 GLY A N 1
ATOM 674 C CA . GLY A 1 83 ? 60.632 79.389 131.335 1.00 24.17 80 GLY A CA 1
ATOM 675 C C . GLY A 1 83 ? 59.270 78.786 131.080 1.00 25.87 80 GLY A C 1
ATOM 676 O O . GLY A 1 83 ? 58.265 79.481 131.264 1.00 20.81 80 GLY A O 1
ATOM 677 N N . TRP A 1 84 ? 59.194 77.516 130.677 1.00 25.42 81 TRP A N 1
ATOM 678 C CA . TRP A 1 84 ? 57.907 76.892 130.386 1.00 21.43 81 TRP A CA 1
ATOM 679 C C . TRP A 1 84 ? 57.329 76.133 131.574 1.00 24.09 81 TRP A C 1
ATOM 680 O O . TRP A 1 84 ? 56.110 76.144 131.781 1.00 21.50 81 TRP A O 1
ATOM 691 N N . VAL A 1 85 ? 58.171 75.447 132.346 1.00 20.87 82 VAL A N 1
ATOM 692 C CA . VAL A 1 85 ? 57.719 74.603 133.443 1.00 24.30 82 VAL A CA 1
ATOM 693 C C . VAL A 1 85 ? 58.567 74.891 134.674 1.00 24.23 82 VAL A C 1
ATOM 694 O O . VAL A 1 85 ? 59.625 75.515 134.600 1.00 23.60 82 VAL A O 1
ATOM 698 N N . LYS A 1 86 ? 58.087 74.409 135.815 1.00 23.89 83 LYS A N 1
ATOM 699 C CA . LYS A 1 86 ? 58.883 74.304 137.027 1.00 24.54 83 LYS A CA 1
ATOM 700 C C . LYS A 1 86 ? 59.137 72.835 137.339 1.00 23.37 83 LYS A C 1
ATOM 701 O O . LYS A 1 86 ? 58.297 71.971 137.073 1.00 24.60 83 LYS A O 1
ATOM 707 N N . ARG A 1 87 ? 60.311 72.557 137.894 1.00 23.16 84 ARG A N 1
ATOM 708 C CA . ARG A 1 87 ? 60.682 71.218 138.329 1.00 23.28 84 ARG A CA 1
ATOM 709 C C . ARG A 1 87 ? 60.767 71.198 139.849 1.00 27.10 84 ARG A C 1
ATOM 710 O O . ARG A 1 87 ? 61.420 72.058 140.448 1.00 25.88 84 ARG A O 1
ATOM 718 N N . GLU A 1 88 ? 60.088 70.233 140.468 1.00 24.97 85 GLU A N 1
ATOM 719 C CA . GLU A 1 88 ? 60.106 70.064 141.918 1.00 24.15 85 GLU A CA 1
ATOM 720 C C . GLU A 1 88 ? 60.397 68.605 142.230 1.00 23.50 85 GLU A C 1
ATOM 721 O O . GLU A 1 88 ? 59.517 67.749 142.091 1.00 22.85 85 GLU A O 1
ATOM 727 N N . ARG A 1 89 ? 61.626 68.322 142.648 1.00 25.03 86 ARG A N 1
ATOM 728 C CA . ARG A 1 89 ? 62.009 66.985 143.083 1.00 27.14 86 ARG A CA 1
ATOM 729 C C . ARG A 1 89 ? 61.639 66.849 144.554 1.00 33.90 86 ARG A C 1
ATOM 730 O O . ARG A 1 89 ? 62.191 67.553 145.407 1.00 31.22 86 ARG A O 1
ATOM 738 N N . GLN A 1 90 ? 60.687 65.966 144.849 1.00 31.75 87 GLN A N 1
ATOM 739 C CA . GLN A 1 90 ? 60.329 65.698 146.234 1.00 35.96 87 GLN A CA 1
ATOM 740 C C . GLN A 1 90 ? 61.535 65.155 146.987 1.00 34.43 87 GLN A C 1
ATOM 741 O O . GLN A 1 90 ? 62.308 64.349 146.460 1.00 31.32 87 GLN A O 1
ATOM 747 N N . GLN A 1 91 ? 61.699 65.607 148.230 1.00 35.02 88 GLN A N 1
ATOM 748 C CA . GLN A 1 91 ? 62.845 65.239 149.049 1.00 32.85 88 GLN A CA 1
ATOM 749 C C . GLN A 1 91 ? 62.508 64.161 150.074 1.00 42.87 88 GLN A C 1
ATOM 750 O O . GLN A 1 91 ? 63.275 63.956 151.021 1.00 42.93 88 GLN A O 1
ATOM 756 N N . SER A 1 92 ? 61.386 63.467 149.901 1.00 39.51 89 SER A N 1
ATOM 757 C CA . SER A 1 92 ? 60.965 62.426 150.831 1.00 44.72 89 SER A CA 1
ATOM 758 C C . SER A 1 92 ? 59.866 61.602 150.171 1.00 42.16 89 SER A C 1
ATOM 759 O O . SER A 1 92 ? 59.335 61.970 149.121 1.00 39.30 89 SER A O 1
ATOM 762 N N . ASP A 1 93 ? 59.537 60.479 150.812 1.00 44.26 90 ASP A N 1
ATOM 763 C CA . ASP A 1 93 ? 58.434 59.596 150.412 1.00 46.54 90 ASP A CA 1
ATOM 764 C C . ASP A 1 93 ? 58.681 59.111 148.990 1.00 40.81 90 ASP A C 1
ATOM 765 O O . ASP A 1 93 ? 59.706 58.447 148.754 1.00 41.72 90 ASP A O 1
ATOM 770 N N . LYS A 1 94 ? 57.803 59.399 148.027 1.00 39.88 91 LYS A N 1
ATOM 771 C CA . LYS A 1 94 ? 57.945 58.843 146.688 1.00 39.95 91 LYS A CA 1
ATOM 772 C C . LYS A 1 94 ? 59.061 59.505 145.893 1.00 37.35 91 LYS A C 1
ATOM 773 O O . LYS A 1 94 ? 59.510 58.933 144.896 1.00 34.46 91 LYS A O 1
ATOM 779 N N . ARG A 1 95 ? 59.513 60.689 146.307 1.00 34.04 92 ARG A N 1
ATOM 780 C CA . ARG A 1 95 ? 60.613 61.389 145.642 1.00 34.51 92 ARG A CA 1
ATOM 781 C C . ARG A 1 95 ? 60.355 61.536 144.144 1.00 28.15 92 ARG A C 1
ATOM 782 O O . ARG A 1 95 ? 61.246 61.352 143.312 1.00 25.54 92 ARG A O 1
ATOM 790 N N . GLN A 1 96 ? 59.115 61.865 143.799 1.00 29.65 93 GLN A N 1
ATOM 791 C CA . GLN A 1 96 ? 58.761 62.085 142.410 1.00 32.96 93 GLN A CA 1
ATOM 792 C C . GLN A 1 96 ? 59.299 63.432 141.938 1.00 28.57 93 GLN A C 1
ATOM 793 O O . GLN A 1 96 ? 59.665 64.300 142.735 1.00 26.41 93 GLN A O 1
ATOM 799 N N . LEU A 1 97 ? 59.358 63.592 140.620 1.00 27.37 94 LEU A N 1
ATOM 800 C CA . LEU A 1 97 ? 59.661 64.876 140.003 1.00 27.15 94 LEU A CA 1
ATOM 801 C C . LEU A 1 97 ? 58.348 65.448 139.486 1.00 27.07 94 LEU A C 1
ATOM 802 O O . LEU A 1 97 ? 57.780 64.935 138.518 1.00 26.23 94 LEU A O 1
ATOM 807 N N . ILE A 1 98 ? 57.858 66.496 140.140 1.00 23.40 95 ILE A N 1
ATOM 808 C CA . ILE A 1 98 ? 56.580 67.101 139.785 1.00 22.32 95 ILE A CA 1
ATOM 809 C C . ILE A 1 98 ? 56.835 68.230 138.794 1.00 24.87 95 ILE A C 1
ATOM 810 O O . ILE A 1 98 ? 57.603 69.156 139.077 1.00 23.40 95 ILE A O 1
ATOM 815 N N . ILE A 1 99 ? 56.190 68.153 137.633 1.00 21.07 96 ILE A N 1
ATOM 816 C CA . ILE A 1 99 ? 56.338 69.144 136.573 1.00 20.52 96 ILE A CA 1
ATOM 817 C C . ILE A 1 99 ? 55.091 70.013 136.553 1.00 25.93 96 ILE A C 1
ATOM 818 O O . ILE A 1 99 ? 53.971 69.500 136.444 1.00 22.62 96 ILE A O 1
ATOM 823 N N . THR A 1 100 ? 55.279 71.327 136.660 1.00 22.07 97 THR A N 1
ATOM 824 C CA . THR A 1 100 ? 54.167 72.266 136.697 1.00 23.39 97 THR A CA 1
ATOM 825 C C . THR A 1 100 ? 54.422 73.388 135.704 1.00 21.09 97 THR A C 1
ATOM 826 O O . THR A 1 100 ? 55.518 73.956 135.671 1.00 25.73 97 THR A O 1
ATOM 830 N N . LEU A 1 101 ? 53.411 73.704 134.900 1.00 21.58 98 LEU A N 1
ATOM 831 C CA . LEU A 1 101 ? 53.515 74.825 133.976 1.00 26.46 98 LEU A CA 1
ATOM 832 C C . LEU A 1 101 ? 53.718 76.128 134.739 1.00 24.97 98 LEU A C 1
ATOM 833 O O . LEU A 1 101 ? 53.079 76.370 135.766 1.00 27.44 98 LEU A O 1
ATOM 838 N N . THR A 1 102 ? 54.624 76.965 134.242 1.00 22.99 99 THR A N 1
ATOM 839 C CA . THR A 1 102 ? 54.707 78.326 134.743 1.00 29.24 99 THR A CA 1
ATOM 840 C C . THR A 1 102 ? 53.495 79.122 134.264 1.00 30.04 99 THR A C 1
ATOM 841 O O . THR A 1 102 ? 52.712 78.667 133.423 1.00 25.45 99 THR A O 1
ATOM 845 N N . ASP A 1 103 ? 53.331 80.323 134.824 1.00 32.40 100 ASP A N 1
ATOM 846 C CA . ASP A 1 103 ? 52.307 81.228 134.311 1.00 30.87 100 ASP A CA 1
ATOM 847 C C . ASP A 1 103 ? 52.507 81.479 132.823 1.00 27.75 100 ASP A C 1
ATOM 848 O O . ASP A 1 103 ? 51.544 81.472 132.047 1.00 29.11 100 ASP A O 1
ATOM 853 N N . ASN A 1 104 ? 53.758 81.685 132.405 1.00 26.57 101 ASN A N 1
ATOM 854 C CA . ASN A 1 104 ? 54.046 81.861 130.986 1.00 28.07 101 ASN A CA 1
ATOM 855 C C . ASN A 1 104 ? 53.733 80.595 130.195 1.00 25.47 101 ASN A C 1
ATOM 856 O O . ASN A 1 104 ? 53.136 80.666 129.115 1.00 29.11 101 ASN A O 1
ATOM 861 N N . GLY A 1 105 ? 54.121 79.429 130.718 1.00 28.40 102 GLY A N 1
ATOM 862 C CA . GLY A 1 105 ? 53.818 78.182 130.029 1.00 27.64 102 GLY A CA 1
ATOM 863 C C . GLY A 1 105 ? 52.329 77.970 129.831 1.00 29.11 102 GLY A C 1
ATOM 864 O O . GLY A 1 105 ? 51.894 77.452 128.799 1.00 30.40 102 GLY A O 1
ATOM 865 N N . GLN A 1 106 ? 51.527 78.372 130.814 1.00 29.33 103 GLN A N 1
ATOM 866 C CA . GLN A 1 106 ? 50.079 78.281 130.671 1.00 30.57 103 GLN A CA 1
ATOM 867 C C . GLN A 1 106 ? 49.566 79.272 129.631 1.00 30.58 103 GLN A C 1
ATOM 868 O O . GLN A 1 106 ? 48.748 78.920 128.770 1.00 32.87 103 GLN A O 1
ATOM 874 N N . GLN A 1 107 ? 50.040 80.519 129.692 1.00 30.69 104 GLN A N 1
ATOM 875 C CA . GLN A 1 107 ? 49.583 81.536 128.749 1.00 33.51 104 GLN A CA 1
ATOM 876 C C . GLN A 1 107 ? 50.009 81.220 127.321 1.00 35.28 104 GLN A C 1
ATOM 877 O O . GLN A 1 107 ? 49.314 81.595 126.371 1.00 33.68 104 GLN A O 1
ATOM 883 N N . GLN A 1 108 ? 51.141 80.538 127.146 1.00 29.58 105 GLN A N 1
ATOM 884 C CA . GLN A 1 108 ? 51.633 80.255 125.804 1.00 30.34 105 GLN A CA 1
ATOM 885 C C . GLN A 1 108 ? 50.797 79.220 125.064 1.00 28.24 105 GLN A C 1
ATOM 886 O O . GLN A 1 108 ? 50.976 79.073 123.851 1.00 30.99 105 GLN A O 1
ATOM 892 N N . GLN A 1 109 ? 49.899 78.506 125.752 1.00 31.85 106 GLN A N 1
ATOM 893 C CA . GLN A 1 109 ? 49.085 77.499 125.076 1.00 31.58 106 GLN A CA 1
ATOM 894 C C . GLN A 1 109 ? 48.294 78.111 123.928 1.00 31.42 106 GLN A C 1
ATOM 895 O O . GLN A 1 109 ? 48.317 77.601 122.802 1.00 26.56 106 GLN A O 1
ATOM 901 N N . GLU A 1 110 ? 47.592 79.214 124.192 1.00 34.67 107 GLU A N 1
ATOM 902 C CA . GLU A 1 110 ? 46.766 79.817 123.153 1.00 32.99 107 GLU A CA 1
ATOM 903 C C . GLU A 1 110 ? 47.611 80.487 122.077 1.00 25.73 107 GLU A C 1
ATOM 904 O O . GLU A 1 110 ? 47.177 80.580 120.923 1.00 31.96 107 GLU A O 1
ATOM 910 N N . ALA A 1 111 ? 48.814 80.953 122.426 1.00 26.62 108 ALA A N 1
ATOM 911 C CA . ALA A 1 111 ? 49.695 81.537 121.420 1.00 25.48 108 ALA A CA 1
ATOM 912 C C . ALA A 1 111 ? 50.212 80.474 120.457 1.00 27.96 108 ALA A C 1
ATOM 913 O O . ALA A 1 111 ? 50.251 80.697 119.242 1.00 26.04 108 ALA A O 1
ATOM 915 N N . VAL A 1 112 ? 50.625 79.317 120.981 1.00 26.56 109 VAL A N 1
ATOM 916 C CA . VAL A 1 112 ? 51.023 78.208 120.116 1.00 25.34 109 VAL A CA 1
ATOM 917 C C . VAL A 1 112 ? 49.822 77.717 119.318 1.00 22.38 109 VAL A C 1
ATOM 918 O O . VAL A 1 112 ? 49.902 77.500 118.104 1.00 24.65 109 VAL A O 1
ATOM 922 N N . PHE A 1 113 ? 48.690 77.542 120.003 1.00 21.90 110 PHE A N 1
ATOM 923 C CA . PHE A 1 113 ? 47.456 77.099 119.364 1.00 23.87 110 PHE A CA 1
ATOM 924 C C . PHE A 1 113 ? 47.104 77.975 118.168 1.00 26.38 110 PHE A C 1
ATOM 925 O O . PHE A 1 113 ? 46.818 77.472 117.076 1.00 25.62 110 PHE A O 1
ATOM 933 N N . GLU A 1 114 ? 47.138 79.298 118.354 1.00 25.64 111 GLU A N 1
ATOM 934 C CA . GLU A 1 114 ? 46.788 80.208 117.268 1.00 29.31 111 GLU A CA 1
ATOM 935 C C . GLU A 1 114 ? 47.839 80.194 116.164 1.00 25.26 111 GLU A C 1
ATOM 936 O O . GLU A 1 114 ? 47.498 80.243 114.976 1.00 27.28 111 GLU A O 1
ATOM 942 N N . ALA A 1 115 ? 49.121 80.128 116.534 1.00 25.64 112 ALA A N 1
ATOM 943 C CA . ALA A 1 115 ? 50.181 80.119 115.530 1.00 25.77 112 ALA A CA 1
ATOM 944 C C . ALA A 1 115 ? 50.061 78.913 114.607 1.00 26.73 112 ALA A C 1
ATOM 945 O O . ALA A 1 115 ? 50.239 79.033 113.388 1.00 27.95 112 ALA A O 1
ATOM 947 N N . ILE A 1 116 ? 49.753 77.742 115.167 1.00 24.22 113 ILE A N 1
ATOM 948 C CA . ILE A 1 116 ? 49.616 76.544 114.345 1.00 26.07 113 ILE A CA 1
ATOM 949 C C . ILE A 1 116 ? 48.377 76.635 113.467 1.00 28.52 113 ILE A C 1
ATOM 950 O O . ILE A 1 116 ? 48.373 76.136 112.335 1.00 27.93 113 ILE A O 1
ATOM 955 N N . SER A 1 117 ? 47.325 77.303 113.950 1.00 28.35 114 SER A N 1
ATOM 956 C CA . SER A 1 117 ? 46.039 77.314 113.259 1.00 31.02 114 SER A CA 1
ATOM 957 C C . SER A 1 117 ? 46.112 77.925 111.865 1.00 34.18 114 SER A C 1
ATOM 958 O O . SER A 1 117 ? 45.195 77.715 111.063 1.00 34.10 114 SER A O 1
ATOM 961 N N . SER A 1 118 ? 47.166 78.676 111.553 1.00 31.16 115 SER A N 1
ATOM 962 C CA . SER A 1 118 ? 47.327 79.220 110.211 1.00 31.25 115 SER A CA 1
ATOM 963 C C . SER A 1 118 ? 47.814 78.183 109.205 1.00 36.55 115 SER A C 1
ATOM 964 O O . SER A 1 118 ? 48.053 78.533 108.046 1.00 31.87 115 SER A O 1
ATOM 967 N N . CYS A 1 119 ? 47.958 76.920 109.615 1.00 34.14 116 CYS A N 1
ATOM 968 C CA . CYS A 1 119 ? 48.421 75.886 108.695 1.00 32.54 116 CYS A CA 1
ATOM 969 C C . CYS A 1 119 ? 47.421 75.638 107.573 1.00 35.18 116 CYS A C 1
ATOM 970 O O . CYS A 1 119 ? 47.807 75.190 106.488 1.00 37.50 116 CYS A O 1
ATOM 973 N N . LEU A 1 120 ? 46.137 75.924 107.811 1.00 36.94 117 LEU A N 1
ATOM 974 C CA . LEU A 1 120 ? 45.093 75.811 106.807 1.00 37.05 117 LEU A CA 1
ATOM 975 C C . LEU A 1 120 ? 44.622 77.193 106.368 1.00 46.65 117 LEU A C 1
ATOM 976 O O . LEU A 1 120 ? 44.580 78.119 107.186 1.00 44.14 117 LEU A O 1
ATOM 981 N N . PRO A 1 121 ? 44.160 77.344 105.137 1.00 53.34 118 PRO A N 1
ATOM 982 C CA . PRO A 1 121 ? 43.618 78.624 104.678 1.00 60.13 118 PRO A CA 1
ATOM 983 C C . PRO A 1 121 ? 42.254 78.978 105.240 1.00 59.35 118 PRO A C 1
ATOM 984 O O . PRO A 1 121 ? 41.668 78.197 105.962 1.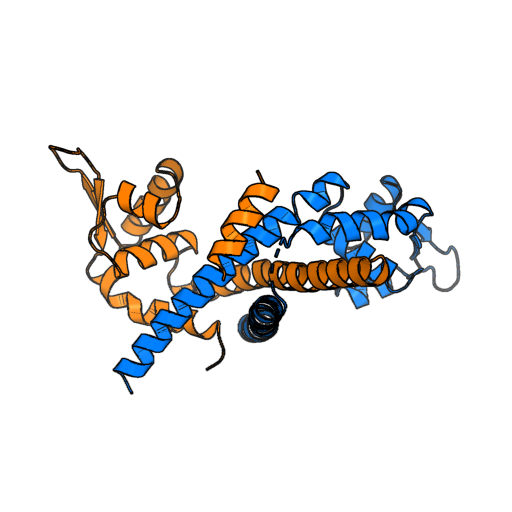00 56.65 118 PRO A O 1
ATOM 988 N N . ASP A 1 125 ? 36.731 75.061 102.843 1.00 73.43 122 ASP A N 1
ATOM 989 C CA . ASP A 1 125 ? 35.540 74.253 102.616 1.00 71.49 122 ASP A CA 1
ATOM 990 C C . ASP A 1 125 ? 35.394 73.174 103.684 1.00 73.38 122 ASP A C 1
ATOM 991 O O . ASP A 1 125 ? 36.372 72.534 104.071 1.00 71.11 122 ASP A O 1
ATOM 996 N N . THR A 1 126 ? 34.167 72.978 104.156 1.00 76.87 123 THR A N 1
ATOM 997 C CA . THR A 1 126 ? 33.892 71.977 105.180 1.00 72.46 123 THR A CA 1
ATOM 998 C C . THR A 1 126 ? 33.975 70.565 104.609 1.00 71.23 123 THR A C 1
ATOM 999 O O . THR A 1 126 ? 34.443 69.642 105.275 1.00 71.39 123 THR A O 1
ATOM 1001 N N . THR A 1 127 ? 33.519 70.406 103.371 1.00 72.70 124 THR A N 1
ATOM 1002 C CA . THR A 1 127 ? 33.542 69.108 102.707 1.00 72.29 124 THR A CA 1
ATOM 1003 C C . THR A 1 127 ? 34.973 68.650 102.442 1.00 73.51 124 THR A C 1
ATOM 1004 O O . THR A 1 127 ? 35.355 67.536 102.801 1.00 65.01 124 THR A O 1
ATOM 1006 N N . GLU A 1 128 ? 35.758 69.516 101.810 1.00 72.28 125 GLU A N 1
ATOM 1007 C CA . GLU A 1 128 ? 37.149 69.203 101.496 1.00 70.21 125 GLU A CA 1
ATOM 1008 C C . GLU A 1 128 ? 37.973 69.008 102.760 1.00 65.48 125 GLU A C 1
ATOM 1009 O O . GLU A 1 128 ? 38.951 68.250 102.752 1.00 60.14 125 GLU A O 1
ATOM 1015 N N . TYR A 1 129 ? 37.604 69.685 103.850 1.00 61.79 126 TYR A N 1
ATOM 1016 C CA . TYR A 1 129 ? 38.242 69.417 105.134 1.00 60.32 126 TYR A CA 1
ATOM 1017 C C . TYR A 1 129 ? 38.021 67.970 105.554 1.00 56.35 126 TYR A C 1
ATOM 1018 O O . TYR A 1 129 ? 38.977 67.245 105.854 1.00 50.70 126 TYR A O 1
ATOM 1027 N N . ASP A 1 130 ? 36.758 67.532 105.574 1.00 61.58 127 ASP A N 1
ATOM 1028 C CA . ASP A 1 130 ? 36.436 66.189 106.045 1.00 59.54 127 ASP A CA 1
ATOM 1029 C C . ASP A 1 130 ? 37.121 65.116 105.210 1.00 57.60 127 ASP A C 1
ATOM 1030 O O . ASP A 1 130 ? 37.508 64.071 105.744 1.00 54.22 127 ASP A O 1
ATOM 1035 N N . GLU A 1 131 ? 37.284 65.353 103.907 1.00 58.79 128 GLU A N 1
ATOM 1036 C CA . GLU A 1 131 ? 37.946 64.364 103.061 1.00 62.59 128 GLU A CA 1
ATOM 1037 C C . GLU A 1 131 ? 39.447 64.328 103.329 1.00 57.84 128 GLU A C 1
ATOM 1038 O O . GLU A 1 131 ? 40.043 63.249 103.435 1.00 54.91 128 GLU A O 1
ATOM 1044 N N . THR A 1 132 ? 40.077 65.500 103.429 1.00 53.85 129 THR A N 1
ATOM 1045 C CA . THR A 1 132 ? 41.498 65.553 103.756 1.00 47.23 129 THR A CA 1
ATOM 1046 C C . THR A 1 132 ? 41.753 64.989 105.147 1.00 45.29 129 THR A C 1
ATOM 1047 O O . THR A 1 132 ? 42.682 64.199 105.351 1.00 46.52 129 THR A O 1
ATOM 1051 N N . LYS A 1 133 ? 40.934 65.393 106.122 1.00 48.01 130 LYS A N 1
ATOM 1052 C CA . LYS A 1 133 ? 41.016 64.808 107.456 1.00 45.11 130 LYS A CA 1
ATOM 1053 C C . LYS A 1 133 ? 40.846 63.294 107.406 1.00 48.58 130 LYS A C 1
ATOM 1054 O O . LYS A 1 133 ? 41.579 62.558 108.075 1.00 45.73 130 LYS A O 1
ATOM 1060 N N . TYR A 1 134 ? 39.888 62.811 106.609 1.00 50.51 131 TYR A N 1
ATOM 1061 C CA . TYR A 1 134 ? 39.614 61.377 106.554 1.00 54.22 131 TYR A CA 1
ATOM 1062 C C . TYR A 1 134 ? 40.792 60.603 105.975 1.00 45.97 131 TYR A C 1
ATOM 1063 O O . TYR A 1 134 ? 41.118 59.511 106.455 1.00 50.29 131 TYR A O 1
ATOM 1072 N N . VAL A 1 135 ? 41.444 61.149 104.947 1.00 42.76 132 VAL A N 1
ATOM 1073 C CA . VAL A 1 135 ? 42.579 60.460 104.337 1.00 42.33 132 VAL A CA 1
ATOM 1074 C C . VAL A 1 135 ? 43.734 60.356 105.327 1.00 45.22 132 VAL A C 1
ATOM 1075 O O . VAL A 1 135 ? 44.357 59.298 105.474 1.00 36.77 132 VAL A O 1
ATOM 1079 N N . PHE A 1 136 ? 44.032 61.453 106.028 1.00 38.01 133 PHE A N 1
ATOM 1080 C CA . PHE A 1 136 ? 45.156 61.439 106.959 1.00 34.19 133 PHE A CA 1
ATOM 1081 C C . PHE A 1 136 ? 44.842 60.642 108.218 1.00 36.03 133 PHE A C 1
ATOM 1082 O O . PHE A 1 136 ? 45.759 60.105 108.850 1.00 34.09 133 PHE A O 1
ATOM 1090 N N . GLU A 1 137 ? 43.565 60.550 108.601 1.00 36.80 134 GLU A N 1
ATOM 1091 C CA . GLU A 1 137 ? 43.201 59.700 109.730 1.00 36.70 134 GLU A CA 1
ATOM 1092 C C . GLU A 1 137 ? 43.427 58.229 109.405 1.00 38.47 134 GLU A C 1
ATOM 1093 O O . GLU A 1 137 ? 43.907 57.466 110.252 1.00 35.95 134 GLU A O 1
ATOM 1099 N N . GLU A 1 138 ? 43.087 57.811 108.185 1.00 39.64 135 GLU A N 1
ATOM 1100 C CA . GLU A 1 138 ? 43.273 56.415 107.809 1.00 41.39 135 GLU A CA 1
ATOM 1101 C C . GLU A 1 138 ? 44.735 56.087 107.540 1.00 37.79 135 GLU A C 1
ATOM 1102 O O . GLU A 1 138 ? 45.165 54.956 107.790 1.00 38.63 135 GLU A O 1
ATOM 1108 N N . LEU A 1 139 ? 45.512 57.052 107.041 1.00 34.64 136 LEU A N 1
ATOM 1109 C CA . LEU A 1 139 ? 46.947 56.831 106.895 1.00 36.21 136 LEU A CA 1
ATOM 1110 C C . LEU A 1 139 ? 47.617 56.656 108.252 1.00 33.82 136 LEU A C 1
ATOM 1111 O O . LEU A 1 139 ? 48.505 55.811 108.406 1.00 28.67 136 LEU A O 1
ATOM 1116 N N . GLU A 1 140 ? 47.199 57.440 109.252 1.00 31.99 137 GLU A N 1
ATOM 1117 C CA . GLU A 1 140 ? 47.715 57.257 110.607 1.00 31.94 137 GLU A CA 1
ATOM 1118 C C . GLU A 1 140 ? 47.515 55.823 111.085 1.00 34.65 137 GLU A C 1
ATOM 1119 O O . GLU A 1 140 ? 48.423 55.212 111.660 1.00 33.32 137 GLU A O 1
ATOM 1125 N N . GLN A 1 141 ? 46.327 55.283 110.833 1.00 34.34 138 GLN A N 1
ATOM 1126 C CA . GLN A 1 141 ? 45.986 53.934 111.271 1.00 36.47 138 GLN A CA 1
ATOM 1127 C C . GLN A 1 141 ? 46.665 52.848 110.437 1.00 29.49 138 GLN A C 1
ATOM 1128 O O . GLN A 1 141 ? 47.160 51.861 110.980 1.00 33.94 138 GLN A O 1
ATOM 1134 N N . THR A 1 142 ? 46.682 53.029 109.120 1.00 31.30 139 THR A N 1
ATOM 1135 C CA . THR A 1 142 ? 47.239 52.019 108.223 1.00 34.68 139 THR A CA 1
ATOM 1136 C C . THR A 1 142 ? 48.758 51.956 108.335 1.00 32.21 139 THR A C 1
ATOM 1137 O O . THR A 1 142 ? 49.332 50.871 108.482 1.00 31.07 139 THR A O 1
ATOM 1141 N N . LEU A 1 143 ? 49.426 53.111 108.267 1.00 26.98 140 LEU A N 1
ATOM 1142 C CA . LEU A 1 143 ? 50.886 53.120 108.301 1.00 27.91 140 LEU A CA 1
ATOM 1143 C C . LEU A 1 143 ? 51.412 52.559 109.617 1.00 35.87 140 LEU A C 1
ATOM 1144 O O . LEU A 1 143 ? 52.407 51.826 109.632 1.00 32.40 140 LEU A O 1
ATOM 1149 N N . LYS A 1 144 ? 50.752 52.888 110.730 1.00 31.64 141 LYS A N 1
ATOM 1150 C CA . LYS A 1 144 ? 51.138 52.320 112.018 1.00 34.04 141 LYS A CA 1
ATOM 1151 C C . LYS A 1 144 ? 51.084 50.798 111.985 1.00 33.53 141 LYS A C 1
ATOM 1152 O O . LYS A 1 144 ? 52.034 50.122 112.394 1.00 34.85 141 LYS A O 1
ATOM 1158 N N . HIS A 1 145 ? 49.978 50.240 111.484 1.00 30.61 142 HIS A N 1
ATOM 1159 C CA . HIS A 1 145 ? 49.827 48.788 111.443 1.00 38.71 142 HIS A CA 1
ATOM 1160 C C . HIS A 1 145 ? 50.891 48.136 110.565 1.00 37.03 142 HIS A C 1
ATOM 1161 O O . HIS A 1 145 ? 51.385 47.048 110.880 1.00 32.95 142 HIS A O 1
ATOM 1168 N N . LEU A 1 146 ? 51.259 48.786 109.458 1.00 32.94 143 LEU A N 1
ATOM 1169 C CA . LEU A 1 146 ? 52.253 48.208 108.560 1.00 35.20 143 LEU A CA 1
ATOM 1170 C C . LEU A 1 146 ? 53.658 48.325 109.137 1.00 35.24 143 LEU A C 1
ATOM 1171 O O . LEU A 1 146 ? 54.483 47.419 108.967 1.00 33.75 143 LEU A O 1
ATOM 1176 N N . ILE A 1 147 ? 53.949 49.436 109.816 1.00 26.52 144 ILE A N 1
ATOM 1177 C CA . ILE A 1 147 ? 55.279 49.643 110.381 1.00 30.65 144 ILE A CA 1
ATOM 1178 C C . ILE A 1 147 ? 55.556 48.638 111.493 1.00 31.24 144 ILE A C 1
ATOM 1179 O O . ILE A 1 147 ? 56.685 48.157 111.648 1.00 35.12 144 ILE A O 1
ATOM 1184 N N . GLU A 1 148 ? 54.534 48.292 112.275 1.00 28.19 145 GLU A N 1
ATOM 1185 C CA . GLU A 1 148 ? 54.730 47.419 113.424 1.00 37.73 145 GLU A CA 1
ATOM 1186 C C . GLU A 1 148 ? 54.821 45.942 113.053 1.00 31.74 145 GLU A C 1
ATOM 1187 O O . GLU A 1 148 ? 55.106 45.120 113.929 1.00 34.34 145 GLU A O 1
ATOM 1193 N N . LYS A 1 149 ? 54.602 45.586 111.791 1.00 33.59 146 LYS A N 1
ATOM 1194 C CA . LYS A 1 149 ? 54.790 44.206 111.354 1.00 33.80 146 LYS A CA 1
ATOM 1195 C C . LYS A 1 149 ? 56.264 43.818 111.434 1.00 38.00 146 LYS A C 1
ATOM 1196 O O . LYS A 1 149 ? 57.144 44.617 111.110 1.00 38.57 146 LYS A O 1
ATOM 1203 N N . GLN B 1 1 ? 31.355 85.283 116.291 1.00 40.50 -2 GLN B N 1
ATOM 1204 C CA . GLN B 1 1 ? 32.646 85.128 115.631 1.00 38.86 -2 GLN B CA 1
ATOM 1205 C C . GLN B 1 1 ? 33.656 84.386 116.512 1.00 28.23 -2 GLN B C 1
ATOM 1206 O O . GLN B 1 1 ? 34.383 83.520 116.035 1.00 38.68 -2 GLN B O 1
ATOM 1208 N N . SER B 1 2 ? 33.686 84.734 117.801 1.00 32.67 -1 SER B N 1
ATOM 1209 C CA . SER B 1 2 ? 34.669 84.173 118.723 1.00 34.96 -1 SER B CA 1
ATOM 1210 C C . SER B 1 2 ? 34.523 82.662 118.855 1.00 37.91 -1 SER B C 1
ATOM 1211 O O . SER B 1 2 ? 35.525 81.938 118.872 1.00 36.75 -1 SER B O 1
ATOM 1214 N N . ASN B 1 3 ? 33.288 82.163 118.958 1.00 36.01 0 ASN B N 1
ATOM 1215 C CA . ASN B 1 3 ? 33.098 80.720 119.084 1.00 37.95 0 ASN B CA 1
ATOM 1216 C C . ASN B 1 3 ? 33.445 80.003 117.786 1.00 36.43 0 ASN B C 1
ATOM 1217 O O . ASN B 1 3 ? 34.068 78.935 117.808 1.00 36.77 0 ASN B O 1
ATOM 1219 N N . MET B 1 4 ? 33.051 80.571 116.645 1.00 31.04 1 MET B N 1
ATOM 1220 C CA . MET B 1 4 ? 33.415 79.972 115.366 1.00 28.64 1 MET B CA 1
ATOM 1221 C C . MET B 1 4 ? 34.913 80.080 115.112 1.00 35.77 1 MET B C 1
ATOM 1222 O O . MET B 1 4 ? 35.518 79.163 114.546 1.00 31.97 1 MET B O 1
ATOM 1224 N N . LYS B 1 5 ? 35.530 81.194 115.522 1.00 31.01 2 LYS B N 1
ATOM 1225 C CA . LYS B 1 5 ? 36.970 81.351 115.335 1.00 34.64 2 LYS B CA 1
ATOM 1226 C C . LYS B 1 5 ? 37.748 80.337 116.164 1.00 36.98 2 LYS B C 1
ATOM 1227 O O . LYS B 1 5 ? 38.739 79.770 115.691 1.00 36.51 2 LYS B O 1
ATOM 1233 N N . GLN B 1 6 ? 37.317 80.099 117.405 1.00 35.73 3 GLN B N 1
ATOM 1234 C CA . GLN B 1 6 ? 37.985 79.108 118.241 1.00 36.36 3 GLN B CA 1
ATOM 1235 C C . GLN B 1 6 ? 37.857 77.711 117.647 1.00 40.40 3 GLN B C 1
ATOM 1236 O O . GLN B 1 6 ? 38.805 76.917 117.697 1.00 35.21 3 GLN B O 1
ATOM 1242 N N . GLU B 1 7 ? 36.695 77.395 117.071 1.00 34.64 4 GLU B N 1
ATOM 1243 C CA . GLU B 1 7 ? 36.481 76.058 116.528 1.00 39.67 4 GLU B CA 1
ATOM 1244 C C . GLU B 1 7 ? 37.275 75.844 115.245 1.00 38.23 4 GLU B C 1
ATOM 1245 O O . GLU B 1 7 ? 37.771 74.738 114.996 1.00 33.57 4 GLU B O 1
ATOM 1251 N N . GLN B 1 8 ? 37.405 76.883 114.416 1.00 35.59 5 GLN B N 1
ATOM 1252 C CA . GLN B 1 8 ? 38.205 76.752 113.203 1.00 34.41 5 GLN B CA 1
ATOM 1253 C C . GLN B 1 8 ? 39.674 76.523 113.536 1.00 34.39 5 GLN B C 1
ATOM 1254 O O . GLN B 1 8 ? 40.360 75.760 112.845 1.00 29.76 5 GLN B O 1
ATOM 1260 N N . MET B 1 9 ? 40.175 77.173 114.590 1.00 30.16 6 MET B N 1
ATOM 1261 C CA . MET B 1 9 ? 41.549 76.927 115.015 1.00 32.71 6 MET B CA 1
ATOM 1262 C C . MET B 1 9 ? 41.713 75.510 115.550 1.00 33.43 6 MET B C 1
ATOM 1263 O O . MET B 1 9 ? 42.753 74.874 115.338 1.00 31.34 6 MET B O 1
ATOM 1268 N N . ARG B 1 10 ? 40.697 74.995 116.249 1.00 30.91 7 ARG B N 1
ATOM 1269 C CA . ARG B 1 10 ? 40.777 73.629 116.755 1.00 37.30 7 ARG B CA 1
ATOM 1270 C C . ARG B 1 10 ? 40.804 72.620 115.614 1.00 38.64 7 ARG B C 1
ATOM 1271 O O . ARG B 1 10 ? 41.574 71.653 115.652 1.00 34.71 7 ARG B O 1
ATOM 1279 N N . LEU B 1 11 ? 39.968 72.828 114.593 1.00 28.69 8 LEU B N 1
ATOM 1280 C CA . LEU B 1 11 ? 39.971 71.937 113.438 1.00 34.63 8 LEU B CA 1
ATOM 1281 C C . LEU B 1 11 ? 41.261 72.059 112.637 1.00 35.19 8 LEU B C 1
ATOM 1282 O O . LEU B 1 11 ? 41.725 71.070 112.059 1.00 34.23 8 LEU B O 1
ATOM 1287 N N . ALA B 1 12 ? 41.848 73.256 112.583 1.00 30.91 9 ALA B N 1
ATOM 1288 C CA . ALA B 1 12 ? 43.130 73.414 111.906 1.00 33.11 9 ALA B CA 1
ATOM 1289 C C . ALA B 1 12 ? 44.219 72.618 112.617 1.00 29.19 9 ALA B C 1
ATOM 1290 O O . ALA B 1 12 ? 44.946 71.840 111.988 1.00 30.29 9 ALA B O 1
ATOM 1292 N N . ASN B 1 13 ? 44.339 72.799 113.936 1.00 31.24 10 ASN B N 1
ATOM 1293 C CA . ASN B 1 13 ? 45.308 72.031 114.713 1.00 30.19 10 ASN B CA 1
ATOM 1294 C C . ASN B 1 13 ? 45.096 70.533 114.543 1.00 29.65 10 ASN B C 1
ATOM 1295 O O . ASN B 1 13 ? 46.061 69.775 114.392 1.00 28.75 10 ASN B O 1
ATOM 1300 N N . GLN B 1 14 ? 43.837 70.092 114.555 1.00 27.92 11 GLN B N 1
ATOM 1301 C CA . GLN B 1 14 ? 43.538 68.665 114.501 1.00 30.02 11 GLN B CA 1
ATOM 1302 C C . GLN B 1 14 ? 43.985 68.053 113.178 1.00 29.48 11 GLN B C 1
ATOM 1303 O O . GLN B 1 14 ? 44.632 66.999 113.155 1.00 34.60 11 GLN B O 1
ATOM 1309 N N . LEU B 1 15 ? 43.685 68.704 112.093 1.00 28.57 12 LEU B N 1
ATOM 1310 C CA . LEU B 1 15 ? 44.048 68.207 110.799 1.00 35.79 12 LEU B CA 1
ATOM 1311 C C . LEU B 1 15 ? 45.546 68.271 110.569 1.00 31.98 12 LEU B C 1
ATOM 1312 O O . LEU B 1 15 ? 46.139 67.339 110.114 1.00 25.66 12 LEU B O 1
ATOM 1317 N N . CYS B 1 16 ? 46.135 69.395 110.900 1.00 25.86 13 CYS B N 1
ATOM 1318 C CA . CYS B 1 16 ? 47.551 69.586 110.613 1.00 30.24 13 CYS B CA 1
ATOM 1319 C C . CYS B 1 16 ? 48.431 68.707 111.489 1.00 26.40 13 CYS B C 1
ATOM 1320 O O . CYS B 1 16 ? 49.506 68.283 111.050 1.00 27.95 13 CYS B O 1
ATOM 1323 N N . PHE B 1 17 ? 47.998 68.415 112.717 1.00 23.63 14 PHE B N 1
ATOM 1324 C CA . PHE B 1 17 ? 48.769 67.514 113.566 1.00 23.22 14 PHE B CA 1
ATOM 1325 C C . PHE B 1 17 ? 48.667 66.077 113.070 1.00 27.44 14 PHE B C 1
ATOM 1326 O O . PHE B 1 17 ? 49.636 65.313 113.157 1.00 27.51 14 PHE B O 1
ATOM 1334 N N . SER B 1 18 ? 47.500 65.694 112.548 1.00 25.20 15 SER B N 1
ATOM 1335 C CA . SER B 1 18 ? 47.357 64.380 111.928 1.00 26.21 15 SER B CA 1
ATOM 1336 C C . SER B 1 18 ? 48.333 64.218 110.769 1.00 27.89 15 SER B C 1
ATOM 1337 O O . SER B 1 18 ? 49.038 63.207 110.670 1.00 28.34 15 SER B O 1
ATOM 1340 N N . ALA B 1 19 ? 48.389 65.215 109.881 1.00 24.56 16 ALA B N 1
ATOM 1341 C CA . ALA B 1 19 ? 49.335 65.171 108.770 1.00 31.49 16 ALA B CA 1
ATOM 1342 C C . ALA B 1 19 ? 50.774 65.208 109.268 1.00 27.94 16 ALA B C 1
ATOM 1343 O O . ALA B 1 19 ? 51.656 64.563 108.690 1.00 25.18 16 ALA B O 1
ATOM 1345 N N . TYR B 1 20 ? 51.029 65.972 110.334 1.00 23.96 17 TYR B N 1
ATOM 1346 C CA . TYR B 1 20 ? 52.347 65.986 110.964 1.00 25.84 17 TYR B CA 1
ATOM 1347 C C . TYR B 1 20 ? 52.770 64.579 111.378 1.00 24.00 17 TYR B C 1
ATOM 1348 O O . TYR B 1 20 ? 53.896 64.146 111.100 1.00 24.84 17 TYR B O 1
ATOM 1357 N N . ASN B 1 21 ? 51.872 63.848 112.046 1.00 22.01 18 ASN B N 1
ATOM 1358 C CA . ASN B 1 21 ? 52.156 62.460 112.400 1.00 27.64 18 ASN B CA 1
ATOM 1359 C C . ASN B 1 21 ? 52.414 61.616 111.159 1.00 29.92 18 ASN B C 1
ATOM 1360 O O . ASN B 1 21 ? 53.341 60.798 111.134 1.00 25.23 18 ASN B O 1
ATOM 1365 N N . VAL B 1 22 ? 51.605 61.808 110.115 1.00 24.62 19 VAL B N 1
ATOM 1366 C CA . VAL B 1 22 ? 51.734 61.010 108.899 1.00 28.68 19 VAL B CA 1
ATOM 1367 C C . VAL B 1 22 ? 53.096 61.216 108.249 1.00 24.39 19 VAL B C 1
ATOM 1368 O O . VAL B 1 22 ? 53.669 60.274 107.687 1.00 25.94 19 VAL B O 1
ATOM 1372 N N . SER B 1 23 ? 53.648 62.432 108.329 1.00 24.89 20 SER B N 1
ATOM 1373 C CA . SER B 1 23 ? 54.971 62.679 107.761 1.00 26.17 20 SER B CA 1
ATOM 1374 C C . SER B 1 23 ? 56.023 61.778 108.397 1.00 26.24 20 SER B C 1
ATOM 1375 O O . SER B 1 23 ? 56.927 61.286 107.711 1.00 25.10 20 SER B O 1
ATOM 1378 N N . ARG B 1 24 ? 55.917 61.544 109.708 1.00 26.61 21 ARG B N 1
ATOM 1379 C CA . ARG B 1 24 ? 56.850 60.641 110.375 1.00 26.79 21 ARG B CA 1
ATOM 1380 C C . ARG B 1 24 ? 56.580 59.189 109.999 1.00 24.25 21 ARG B C 1
ATOM 1381 O O . ARG B 1 24 ? 57.518 58.407 109.808 1.00 26.33 21 ARG B O 1
ATOM 1389 N N . LEU B 1 25 ? 55.305 58.809 109.897 1.00 22.51 22 LEU B N 1
ATOM 1390 C CA . LEU B 1 25 ? 54.965 57.417 109.614 1.00 26.19 22 LEU B CA 1
ATOM 1391 C C . LEU B 1 25 ? 55.336 57.032 108.188 1.00 26.53 22 LEU B C 1
ATOM 1392 O O . LEU B 1 25 ? 55.763 55.899 107.937 1.00 26.58 22 LEU B O 1
ATOM 1397 N N . PHE B 1 26 ? 55.190 57.976 107.264 1.00 24.48 23 PHE B N 1
ATOM 1398 C CA . PHE B 1 26 ? 55.545 57.746 105.870 1.00 22.71 23 PHE B CA 1
ATOM 1399 C C . PHE B 1 26 ? 57.042 57.487 105.721 1.00 24.85 23 PHE B C 1
ATOM 1400 O O . PHE B 1 26 ? 57.453 56.566 105.015 1.00 27.19 23 PHE B O 1
ATOM 1408 N N . ALA B 1 27 ? 57.851 58.303 106.389 1.00 25.97 24 ALA B N 1
ATOM 1409 C CA . ALA B 1 27 ? 59.302 58.154 106.333 1.00 24.80 24 ALA B CA 1
ATOM 1410 C C . ALA B 1 27 ? 59.735 56.775 106.816 1.00 26.74 24 ALA B C 1
ATOM 1411 O O . ALA B 1 27 ? 60.594 56.135 106.199 1.00 26.81 24 ALA B O 1
ATOM 1413 N N . GLN B 1 28 ? 59.137 56.292 107.908 1.00 24.59 25 GLN B N 1
ATOM 1414 C CA . GLN B 1 28 ? 59.458 54.954 108.394 1.00 23.38 25 GLN B CA 1
ATOM 1415 C C . GLN B 1 28 ? 58.939 53.884 107.443 1.00 25.04 25 GLN B C 1
ATOM 1416 O O . GLN B 1 28 ? 59.616 52.879 107.204 1.00 24.34 25 GLN B O 1
ATOM 1422 N N . PHE B 1 29 ? 57.737 54.085 106.895 1.00 23.50 26 PHE B N 1
ATOM 1423 C CA . PHE B 1 29 ? 57.154 53.108 105.981 1.00 30.35 26 PHE B CA 1
ATOM 1424 C C . PHE B 1 29 ? 58.019 52.933 104.738 1.00 29.85 26 PHE B C 1
ATOM 1425 O O . PHE B 1 29 ? 58.353 51.806 104.354 1.00 26.54 26 PHE B O 1
ATOM 1433 N N . TYR B 1 30 ? 58.400 54.043 104.098 1.00 24.46 27 TYR B N 1
ATOM 1434 C CA . TYR B 1 30 ? 59.193 53.951 102.876 1.00 27.71 27 TYR B CA 1
ATOM 1435 C C . TYR B 1 30 ? 60.587 53.405 103.154 1.00 27.21 27 TYR B C 1
ATOM 1436 O O . TYR B 1 30 ? 61.138 52.660 102.338 1.00 26.36 27 TYR B O 1
ATOM 1445 N N . GLU B 1 31 ? 61.178 53.769 104.294 1.00 23.48 28 GLU B N 1
ATOM 1446 C CA . GLU B 1 31 ? 62.480 53.213 104.647 1.00 28.38 28 GLU B CA 1
ATOM 1447 C C . GLU B 1 31 ? 62.399 51.700 104.819 1.00 28.57 28 GLU B C 1
ATOM 1448 O O . GLU B 1 31 ? 63.290 50.968 104.374 1.00 29.93 28 GLU B O 1
ATOM 1454 N N . LYS B 1 32 ? 61.318 51.214 105.433 1.00 26.30 29 LYS B N 1
ATOM 1455 C CA A LYS B 1 32 ? 61.197 49.780 105.677 0.50 29.41 29 LYS B CA 1
ATOM 1456 C CA B LYS B 1 32 ? 61.178 49.781 105.681 0.50 29.30 29 LYS B CA 1
ATOM 1457 C C . LYS B 1 32 ? 60.893 49.015 104.396 1.00 29.66 29 LYS B C 1
ATOM 1458 O O . LYS B 1 32 ? 61.495 47.964 104.139 1.00 28.38 29 LYS B O 1
ATOM 1469 N N . LYS B 1 33 ? 59.975 49.521 103.567 1.00 25.88 30 LYS B N 1
ATOM 1470 C CA . LYS B 1 33 ? 59.571 48.792 102.371 1.00 31.32 30 LYS B CA 1
ATOM 1471 C C . LYS B 1 33 ? 60.559 48.918 101.216 1.00 30.81 30 LYS B C 1
ATOM 1472 O O . LYS B 1 33 ? 60.590 48.032 100.354 1.00 33.29 30 LYS B O 1
ATOM 1478 N N . LEU B 1 34 ? 61.358 49.983 101.168 1.00 29.25 31 LEU B N 1
ATOM 1479 C CA . LEU B 1 34 ? 62.326 50.150 100.091 1.00 29.59 31 LEU B CA 1
ATOM 1480 C C . LEU B 1 34 ? 63.677 49.516 100.393 1.00 34.50 31 LEU B C 1
ATOM 1481 O O . LEU B 1 34 ? 64.519 49.441 99.491 1.00 28.87 31 LEU B O 1
ATOM 1486 N N . LYS B 1 35 ? 63.897 49.058 101.631 1.00 31.25 32 LYS B N 1
ATOM 1487 C CA . LYS B 1 35 ? 65.179 48.464 102.002 1.00 33.25 32 LYS B CA 1
ATOM 1488 C C . LYS B 1 35 ? 65.540 47.294 101.096 1.00 26.71 32 LYS B C 1
ATOM 1489 O O . LYS B 1 35 ? 66.703 47.132 100.711 1.00 33.97 32 LYS B O 1
ATOM 1495 N N . GLN B 1 36 ? 64.552 46.466 100.748 1.00 31.81 33 GLN B N 1
ATOM 1496 C CA . GLN B 1 36 ? 64.804 45.289 99.922 1.00 33.76 33 GLN B CA 1
ATOM 1497 C C . GLN B 1 36 ? 65.354 45.645 98.547 1.00 38.93 33 GLN B C 1
ATOM 1498 O O . GLN B 1 36 ? 65.974 44.793 97.901 1.00 37.82 33 GLN B O 1
ATOM 1504 N N . PHE B 1 37 ? 65.140 46.877 98.083 1.00 36.73 34 PHE B N 1
ATOM 1505 C CA . PHE B 1 37 ? 65.633 47.315 96.785 1.00 34.57 34 PHE B CA 1
ATOM 1506 C C . PHE B 1 37 ? 66.902 48.149 96.878 1.00 38.29 34 PHE B C 1
ATOM 1507 O O . PHE B 1 37 ? 67.491 48.466 95.840 1.00 45.10 34 PHE B O 1
ATOM 1515 N N . GLY B 1 38 ? 67.330 48.511 98.085 1.00 40.36 35 GLY B N 1
ATOM 1516 C CA . GLY B 1 38 ? 68.535 49.301 98.248 1.00 38.50 35 GLY B CA 1
ATOM 1517 C C . GLY B 1 38 ? 68.435 50.717 97.733 1.00 39.75 35 GLY B C 1
ATOM 1518 O O . GLY B 1 38 ? 69.449 51.290 97.320 1.00 45.09 35 GLY B O 1
ATOM 1519 N N . ILE B 1 39 ? 67.239 51.307 97.748 1.00 33.89 36 ILE B N 1
ATOM 1520 C CA . ILE B 1 39 ? 67.032 52.653 97.231 1.00 39.88 36 ILE B CA 1
ATOM 1521 C C . ILE B 1 39 ? 66.397 53.523 98.307 1.00 34.98 36 ILE B C 1
ATOM 1522 O O . ILE B 1 39 ? 65.649 53.043 99.163 1.00 35.52 36 ILE B O 1
ATOM 1527 N N . THR B 1 40 ? 66.706 54.816 98.259 1.00 37.32 37 THR B N 1
ATOM 1528 C CA . THR B 1 40 ? 66.066 55.782 99.135 1.00 42.38 37 THR B CA 1
ATOM 1529 C C . THR B 1 40 ? 64.753 56.256 98.515 1.00 43.48 37 THR B C 1
ATOM 1530 O O . THR B 1 40 ? 64.407 55.911 97.382 1.00 35.68 37 THR B O 1
ATOM 1534 N N . TYR B 1 41 ? 64.020 57.071 99.275 1.00 37.04 38 TYR B N 1
ATOM 1535 C CA . TYR B 1 41 ? 62.744 57.576 98.780 1.00 37.03 38 TYR B CA 1
ATOM 1536 C C . TYR B 1 41 ? 62.939 58.469 97.560 1.00 39.75 38 TYR B C 1
ATOM 1537 O O . TYR B 1 41 ? 62.176 58.383 96.591 1.00 35.72 38 TYR B O 1
ATOM 1546 N N . SER B 1 42 ? 63.960 59.329 97.586 1.00 36.63 39 SER B N 1
ATOM 1547 C CA . SER B 1 42 ? 64.203 60.210 96.448 1.00 38.26 39 SER B CA 1
ATOM 1548 C C . SER B 1 42 ? 64.658 59.434 95.218 1.00 38.80 39 SER B C 1
ATOM 1549 O O . SER B 1 42 ? 64.301 59.802 94.094 1.00 37.11 39 SER B O 1
ATOM 1552 N N . GLN B 1 43 ? 65.393 58.360 95.415 1.00 37.59 40 GLN B N 1
ATOM 1553 C CA . GLN B 1 43 ? 65.740 57.487 94.320 1.00 38.55 40 GLN B CA 1
ATOM 1554 C C . GLN B 1 43 ? 64.491 56.845 93.772 1.00 37.76 40 GLN B C 1
ATOM 1555 O O . GLN B 1 43 ? 64.336 56.759 92.598 1.00 37.80 40 GLN B O 1
ATOM 1561 N N . TYR B 1 44 ? 63.605 56.412 94.639 1.00 29.98 41 TYR B N 1
ATOM 1562 C CA . TYR B 1 44 ? 62.336 55.836 94.210 1.00 30.37 41 TYR B CA 1
ATOM 1563 C C . TYR B 1 44 ? 61.521 56.837 93.399 1.00 31.79 41 TYR B C 1
ATOM 1564 O O . TYR B 1 44 ? 60.829 56.458 92.446 1.00 32.72 41 TYR B O 1
ATOM 1573 N N . LEU B 1 45 ? 61.588 58.122 93.761 1.00 31.66 42 LEU B N 1
ATOM 1574 C CA . LEU B 1 45 ? 60.880 59.140 92.990 1.00 35.16 42 LEU B CA 1
ATOM 1575 C C . LEU B 1 45 ? 61.459 59.271 91.587 1.00 33.81 42 LEU B C 1
ATOM 1576 O O . LEU B 1 45 ? 60.719 59.506 90.624 1.00 32.86 42 LEU B O 1
ATOM 1581 N N . VAL B 1 46 ? 62.779 59.127 91.451 1.00 33.46 43 VAL B N 1
ATOM 1582 C CA . VAL B 1 46 ? 63.398 59.142 90.128 1.00 38.05 43 VAL B CA 1
ATOM 1583 C C . VAL B 1 46 ? 62.883 57.978 89.291 1.00 37.71 43 VAL B C 1
ATOM 1584 O O . VAL B 1 46 ? 62.493 58.148 88.130 1.00 37.37 43 VAL B O 1
ATOM 1588 N N . LEU B 1 47 ? 62.872 56.776 89.871 1.00 30.74 44 LEU B N 1
ATOM 1589 C CA . LEU B 1 47 ? 62.339 55.618 89.161 1.00 34.77 44 LEU B CA 1
ATOM 1590 C C . LEU B 1 47 ? 60.859 55.785 88.852 1.00 33.14 44 LEU B C 1
ATOM 1591 O O . LEU B 1 47 ? 60.382 55.307 87.816 1.00 36.50 44 LEU B O 1
ATOM 1596 N N . LEU B 1 48 ? 60.146 56.460 89.747 1.00 34.06 45 LEU B N 1
ATOM 1597 C CA . LEU B 1 48 ? 58.715 56.684 89.588 1.00 38.56 45 LEU B CA 1
ATOM 1598 C C . LEU B 1 48 ? 58.404 57.444 88.304 1.00 40.32 45 LEU B C 1
ATOM 1599 O O . LEU B 1 48 ? 57.517 57.055 87.545 1.00 40.74 45 LEU B O 1
ATOM 1604 N N . THR B 1 49 ? 59.133 58.530 88.063 1.00 38.31 46 THR B N 1
ATOM 1605 C CA . THR B 1 49 ? 58.896 59.338 86.873 1.00 45.04 46 THR B CA 1
ATOM 1606 C C . THR B 1 49 ? 59.472 58.689 85.619 1.00 43.27 46 THR B C 1
ATOM 1607 O O . THR B 1 49 ? 58.928 58.879 84.526 1.00 44.72 46 THR B O 1
ATOM 1611 N N . LEU B 1 50 ? 60.552 57.913 85.753 1.00 42.73 47 LEU B N 1
ATOM 1612 C CA . LEU B 1 50 ? 61.075 57.177 84.607 1.00 40.80 47 LEU B CA 1
ATOM 1613 C C . LEU B 1 50 ? 60.100 56.099 84.153 1.00 45.94 47 LEU B C 1
ATOM 1614 O O . LEU B 1 50 ? 59.956 55.851 82.950 1.00 43.19 47 LEU B O 1
ATOM 1619 N N . TRP B 1 51 ? 59.415 55.451 85.099 1.00 40.46 48 TRP B N 1
ATOM 1620 C CA . TRP B 1 51 ? 58.425 54.442 84.740 1.00 44.64 48 TRP B CA 1
ATOM 1621 C C . TRP B 1 51 ? 57.209 55.046 84.050 1.00 42.65 48 TRP B C 1
ATOM 1622 O O . TRP B 1 51 ? 56.461 54.319 83.389 1.00 49.26 48 TRP B O 1
ATOM 1633 N N . GLU B 1 52 ? 56.996 56.354 84.187 1.00 46.38 49 GLU B N 1
ATOM 1634 C CA . GLU B 1 52 ? 55.933 57.039 83.461 1.00 50.66 49 GLU B CA 1
ATOM 1635 C C . GLU B 1 52 ? 56.415 57.577 82.119 1.00 53.84 49 GLU B C 1
ATOM 1636 O O . GLU B 1 52 ? 55.682 57.513 81.127 1.00 56.55 49 GLU B O 1
ATOM 1638 N N . GLU B 1 53 ? 57.638 58.101 82.070 1.00 50.58 50 GLU B N 1
ATOM 1639 C CA . GLU B 1 53 ? 58.205 58.666 80.848 1.00 47.99 50 GLU B CA 1
ATOM 1640 C C . GLU B 1 53 ? 59.670 58.258 80.776 1.00 48.81 50 GLU B C 1
ATOM 1641 O O . GLU B 1 53 ? 60.479 58.696 81.600 1.00 45.46 50 GLU B O 1
ATOM 1647 N N . ASN B 1 54 ? 60.008 57.419 79.801 1.00 51.21 51 ASN B N 1
ATOM 1648 C CA . ASN B 1 54 ? 61.374 56.930 79.633 1.00 50.09 51 ASN B CA 1
ATOM 1649 C C . ASN B 1 54 ? 61.745 56.888 78.153 1.00 51.99 51 ASN B C 1
ATOM 1650 O O . ASN B 1 54 ? 60.953 56.433 77.330 1.00 51.19 51 ASN B O 1
ATOM 1655 N N . PRO B 1 55 ? 62.950 57.371 77.806 1.00 56.15 52 PRO B N 1
ATOM 1656 C CA . PRO B 1 55 ? 63.939 57.964 78.713 1.00 51.87 52 PRO B CA 1
ATOM 1657 C C . PRO B 1 55 ? 63.615 59.408 79.084 1.00 51.79 52 PRO B C 1
ATOM 1658 O O . PRO B 1 55 ? 62.627 59.962 78.602 1.00 51.21 52 PRO B O 1
ATOM 1662 N N . GLN B 1 56 ? 64.442 60.005 79.939 1.00 50.26 53 GLN B N 1
ATOM 1663 C CA . GLN B 1 56 ? 64.257 61.387 80.357 1.00 52.95 53 GLN B CA 1
ATOM 1664 C C . GLN B 1 56 ? 65.607 62.056 80.539 1.00 47.95 53 GLN B C 1
ATOM 1665 O O . GLN B 1 56 ? 66.548 61.446 81.053 1.00 52.77 53 GLN B O 1
ATOM 1671 N N . THR B 1 57 ? 65.695 63.311 80.110 1.00 52.04 54 THR B N 1
ATOM 1672 C CA . THR B 1 57 ? 66.832 64.134 80.481 1.00 53.31 54 THR B CA 1
ATOM 1673 C C . THR B 1 57 ? 66.771 64.437 81.973 1.00 51.02 54 THR B C 1
ATOM 1674 O O . THR B 1 57 ? 65.695 64.441 82.582 1.00 50.34 54 THR B O 1
ATOM 1678 N N . LEU B 1 58 ? 67.945 64.677 82.568 1.00 51.03 55 LEU B N 1
ATOM 1679 C CA . LEU B 1 58 ? 67.982 65.003 83.992 1.00 51.89 55 LEU B CA 1
ATOM 1680 C C . LEU B 1 58 ? 67.187 66.269 84.279 1.00 52.98 55 LEU B C 1
ATOM 1681 O O . LEU B 1 58 ? 66.500 66.362 85.306 1.00 52.90 55 LEU B O 1
ATOM 1686 N N . ASN B 1 59 ? 67.274 67.261 83.389 1.00 54.69 56 ASN B N 1
ATOM 1687 C CA . ASN B 1 59 ? 66.473 68.471 83.539 1.00 50.57 56 ASN B CA 1
ATOM 1688 C C . ASN B 1 59 ? 64.983 68.148 83.545 1.00 51.51 56 ASN B C 1
ATOM 1689 O O . ASN B 1 59 ? 64.202 68.793 84.253 1.00 47.18 56 ASN B O 1
ATOM 1691 N N . SER B 1 60 ? 64.572 67.153 82.754 1.00 49.04 57 SER B N 1
ATOM 1692 C CA . SER B 1 60 ? 63.175 66.728 82.773 1.00 53.41 57 SER B CA 1
ATOM 1693 C C . SER B 1 60 ? 62.820 66.061 84.097 1.00 51.47 57 SER B C 1
ATOM 1694 O O . SER B 1 60 ? 61.723 66.268 84.628 1.00 48.87 57 SER B O 1
ATOM 1697 N N . ILE B 1 61 ? 63.735 65.254 84.641 1.00 48.03 58 ILE B N 1
ATOM 1698 C CA . ILE B 1 61 ? 63.492 64.624 85.936 1.00 48.43 58 ILE B CA 1
ATOM 1699 C C . ILE B 1 61 ? 63.393 65.681 87.028 1.00 49.64 58 ILE B C 1
ATOM 1700 O O . ILE B 1 61 ? 62.502 65.629 87.886 1.00 45.23 58 ILE B O 1
ATOM 1705 N N . GLY B 1 62 ? 64.299 66.661 87.009 1.00 48.11 59 GLY B N 1
ATOM 1706 C CA . GLY B 1 62 ? 64.244 67.728 87.995 1.00 49.40 59 GLY B CA 1
ATOM 1707 C C . GLY B 1 62 ? 62.957 68.526 87.924 1.00 54.49 59 GLY B C 1
ATOM 1708 O O . GLY B 1 62 ? 62.423 68.952 88.950 1.00 53.14 59 GLY B O 1
ATOM 1709 N N . ARG B 1 63 ? 62.439 68.739 86.713 1.00 50.43 60 ARG B N 1
ATOM 1710 C CA . ARG B 1 63 ? 61.163 69.433 86.574 1.00 51.44 60 ARG B CA 1
ATOM 1711 C C . ARG B 1 63 ? 60.020 68.600 87.141 1.00 49.07 60 ARG B C 1
ATOM 1712 O O . ARG B 1 63 ? 59.067 69.147 87.707 1.00 52.11 60 ARG B O 1
ATOM 1714 N N . HIS B 1 64 ? 60.098 67.274 87.000 1.00 53.36 61 HIS B N 1
ATOM 1715 C CA . HIS B 1 64 ? 59.065 66.407 87.558 1.00 52.19 61 HIS B CA 1
ATOM 1716 C C . HIS B 1 64 ? 59.122 66.378 89.080 1.00 45.03 61 HIS B C 1
ATOM 1717 O O . HIS B 1 64 ? 58.084 66.445 89.748 1.00 46.22 61 HIS B O 1
ATOM 1724 N N . LEU B 1 65 ? 60.323 66.274 89.645 1.00 44.69 62 LEU B N 1
ATOM 1725 C CA . LEU B 1 65 ? 60.502 66.085 91.077 1.00 48.20 62 LEU B CA 1
ATOM 1726 C C . LEU B 1 65 ? 60.766 67.383 91.827 1.00 53.71 62 LEU B C 1
ATOM 1727 O O . LEU B 1 65 ? 60.872 67.356 93.058 1.00 50.90 62 LEU B O 1
ATOM 1732 N N . ASP B 1 66 ? 60.872 68.511 91.121 1.00 51.47 63 ASP B N 1
ATOM 1733 C CA . ASP B 1 66 ? 61.201 69.803 91.728 1.00 53.56 63 ASP B CA 1
ATOM 1734 C C . ASP B 1 66 ? 62.508 69.710 92.518 1.00 54.85 63 ASP B C 1
ATOM 1735 O O . ASP B 1 66 ? 62.614 70.166 93.658 1.00 54.64 63 ASP B O 1
ATOM 1740 N N . LEU B 1 67 ? 63.511 69.096 91.897 1.00 60.20 64 LEU B N 1
ATOM 1741 C CA . LEU B 1 67 ? 64.826 68.932 92.496 1.00 61.53 64 LEU B CA 1
ATOM 1742 C C . LEU B 1 67 ? 65.889 69.510 91.573 1.00 64.86 64 LEU B C 1
ATOM 1743 O O . LEU B 1 67 ? 65.754 69.479 90.346 1.00 62.33 64 LEU B O 1
ATOM 1748 N N . SER B 1 68 ? 66.948 70.038 92.178 1.00 68.37 65 SER B N 1
ATOM 1749 C CA . SER B 1 68 ? 68.025 70.656 91.425 1.00 66.81 65 SER B CA 1
ATOM 1750 C C . SER B 1 68 ? 68.932 69.593 90.809 1.00 68.10 65 SER B C 1
ATOM 1751 O O . SER B 1 68 ? 68.863 68.406 91.139 1.00 70.35 65 SER B O 1
ATOM 1754 N N . SER B 1 69 ? 69.797 70.039 89.895 1.00 68.16 66 SER B N 1
ATOM 1755 C CA . SER B 1 69 ? 70.785 69.136 89.317 1.00 67.97 66 SER B CA 1
ATOM 1756 C C . SER B 1 69 ? 71.842 68.740 90.339 1.00 67.61 66 SER B C 1
ATOM 1757 O O . SER B 1 69 ? 72.359 67.618 90.290 1.00 66.14 66 SER B O 1
ATOM 1760 N N . ASN B 1 70 ? 72.171 69.642 91.269 1.00 72.07 67 ASN B N 1
ATOM 1761 C CA . ASN B 1 70 ? 73.117 69.303 92.327 1.00 71.28 67 ASN B CA 1
ATOM 1762 C C . ASN B 1 70 ? 72.569 68.211 93.235 1.00 69.78 67 ASN B C 1
ATOM 1763 O O . ASN B 1 70 ? 73.342 67.491 93.877 1.00 68.88 67 ASN B O 1
ATOM 1768 N N . THR B 1 71 ? 71.244 68.076 93.306 1.00 67.90 68 THR B N 1
ATOM 1769 C CA . THR B 1 71 ? 70.640 67.014 94.102 1.00 70.27 68 THR B CA 1
ATOM 1770 C C . THR B 1 71 ? 70.555 65.710 93.318 1.00 66.86 68 THR B C 1
ATOM 1771 O O . THR B 1 71 ? 70.778 64.630 93.877 1.00 69.51 68 THR B O 1
ATOM 1775 N N . LEU B 1 72 ? 70.245 65.793 92.022 1.00 67.17 69 LEU B N 1
ATOM 1776 C CA . LEU B 1 72 ? 70.044 64.591 91.219 1.00 67.06 69 LEU B CA 1
ATOM 1777 C C . LEU B 1 72 ? 71.363 63.915 90.859 1.00 67.05 69 LEU B C 1
ATOM 1778 O O . LEU B 1 72 ? 71.452 62.683 90.885 1.00 67.46 69 LEU B O 1
ATOM 1783 N N . THR B 1 73 ? 72.387 64.701 90.520 1.00 71.04 70 THR B N 1
ATOM 1784 C CA . THR B 1 73 ? 73.666 64.153 90.068 1.00 65.58 70 THR B CA 1
ATOM 1785 C C . THR B 1 73 ? 74.251 63.095 91.001 1.00 68.77 70 THR B C 1
ATOM 1786 O O . THR B 1 73 ? 74.669 62.038 90.503 1.00 72.04 70 THR B O 1
ATOM 1790 N N . PRO B 1 74 ? 74.311 63.290 92.325 1.00 71.91 71 PRO B N 1
ATOM 1791 C CA . PRO B 1 74 ? 74.868 62.218 93.173 1.00 69.69 71 PRO B CA 1
ATOM 1792 C C . PRO B 1 74 ? 74.060 60.932 93.127 1.00 70.13 71 PRO B C 1
ATOM 1793 O O . PRO B 1 74 ? 74.635 59.847 92.972 1.00 71.28 71 PRO B O 1
ATOM 1797 N N . MET B 1 75 ? 72.734 61.020 93.252 1.00 67.75 72 MET B N 1
ATOM 1798 C CA . MET B 1 75 ? 71.913 59.817 93.309 1.00 67.89 72 MET B CA 1
ATOM 1799 C C . MET B 1 75 ? 71.629 59.223 91.936 1.00 63.91 72 MET B C 1
ATOM 1800 O O . MET B 1 75 ? 71.303 58.034 91.851 1.00 63.26 72 MET B O 1
ATOM 1805 N N . LEU B 1 76 ? 71.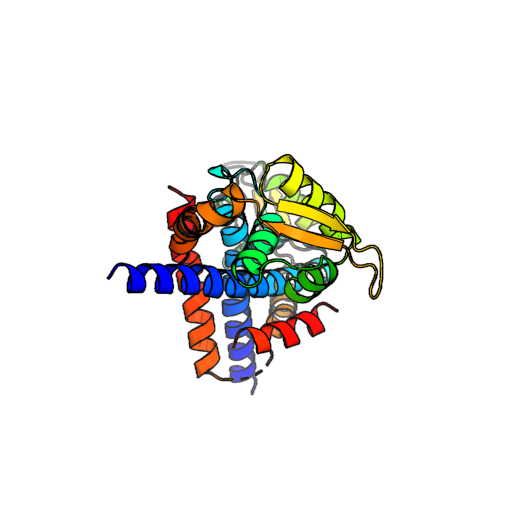734 60.012 90.863 1.00 67.75 73 LEU B N 1
ATOM 1806 C CA . LEU B 1 76 ? 71.647 59.432 89.527 1.00 66.39 73 LEU B CA 1
ATOM 1807 C C . LEU B 1 76 ? 72.814 58.488 89.272 1.00 67.88 73 LEU B C 1
ATOM 1808 O O . LEU B 1 76 ? 72.654 57.447 88.624 1.00 70.19 73 LEU B O 1
ATOM 1811 N N . LYS B 1 77 ? 73.999 58.835 89.781 1.00 68.62 74 LYS B N 1
ATOM 1812 C CA . LYS B 1 77 ? 75.130 57.918 89.710 1.00 69.62 74 LYS B CA 1
ATOM 1813 C C . LYS B 1 77 ? 74.940 56.729 90.641 1.00 64.63 74 LYS B C 1
ATOM 1814 O O . LYS B 1 77 ? 75.420 55.628 90.345 1.00 71.35 74 LYS B O 1
ATOM 1817 N N . ARG B 1 78 ? 74.245 56.926 91.765 1.00 67.42 75 ARG B N 1
ATOM 1818 C CA . ARG B 1 78 ? 73.979 55.816 92.673 1.00 65.11 75 ARG B CA 1
ATOM 1819 C C . ARG B 1 78 ? 73.004 54.817 92.065 1.00 64.79 75 ARG B C 1
ATOM 1820 O O . ARG B 1 78 ? 73.123 53.610 92.308 1.00 66.83 75 ARG B O 1
ATOM 1822 N N . LEU B 1 79 ? 72.035 55.293 91.279 1.00 64.47 76 LEU B N 1
ATOM 1823 C CA . LEU B 1 79 ? 71.127 54.379 90.595 1.00 62.69 76 LEU B CA 1
ATOM 1824 C C . LEU B 1 79 ? 71.812 53.684 89.427 1.00 59.64 76 LEU B C 1
ATOM 1825 O O . LEU B 1 79 ? 71.439 52.561 89.069 1.00 57.03 76 LEU B O 1
ATOM 1830 N N . GLU B 1 80 ? 72.809 54.333 88.820 1.00 65.05 77 GLU B N 1
ATOM 1831 C CA . GLU B 1 80 ? 73.588 53.677 87.775 1.00 63.72 77 GLU B CA 1
ATOM 1832 C C . GLU B 1 80 ? 74.548 52.655 88.371 1.00 67.60 77 GLU B C 1
ATOM 1833 O O . GLU B 1 80 ? 74.766 51.586 87.789 1.00 69.86 77 GLU B O 1
ATOM 1839 N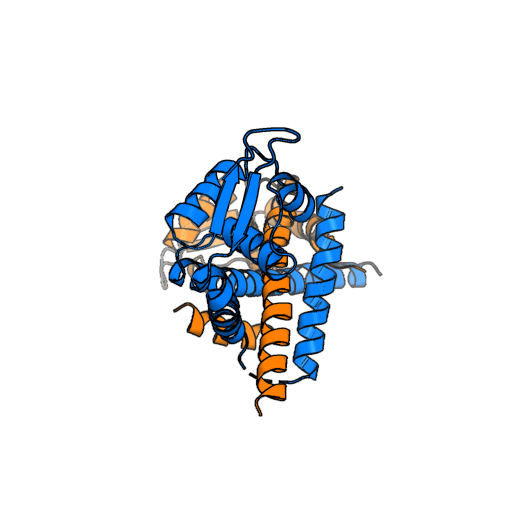 N . GLN B 1 81 ? 75.124 52.962 89.537 1.00 72.05 78 GLN B N 1
ATOM 1840 C CA . GLN B 1 81 ? 76.017 52.016 90.196 1.00 68.02 78 GLN B CA 1
ATOM 1841 C C . GLN B 1 81 ? 75.265 50.793 90.703 1.00 66.49 78 GLN B C 1
ATOM 1842 O O . GLN B 1 81 ? 75.851 49.710 90.815 1.00 73.74 78 GLN B O 1
ATOM 1844 N N . SER B 1 82 ? 73.980 50.942 91.017 1.00 65.89 79 SER B N 1
ATOM 1845 C CA . SER B 1 82 ? 73.152 49.825 91.452 1.00 61.48 79 SER B CA 1
ATOM 1846 C C . SER B 1 82 ? 72.433 49.137 90.298 1.00 59.19 79 SER B C 1
ATOM 1847 O O . SER B 1 82 ? 71.686 48.181 90.535 1.00 55.93 79 SER B O 1
ATOM 1850 N N . GLY B 1 83 ? 72.635 49.598 89.066 1.00 59.12 80 GLY B N 1
ATOM 1851 C CA . GLY B 1 83 ? 72.114 48.924 87.895 1.00 56.74 80 GLY B CA 1
ATOM 1852 C C . GLY B 1 83 ? 70.720 49.321 87.466 1.00 56.63 80 GLY B C 1
ATOM 1853 O O . GLY B 1 83 ? 70.111 48.599 86.667 1.00 52.85 80 GLY B O 1
ATOM 1854 N N . TRP B 1 84 ? 70.197 50.444 87.955 1.00 52.40 81 TRP B N 1
ATOM 1855 C CA . TRP B 1 84 ? 68.831 50.837 87.630 1.00 49.74 81 TRP B CA 1
ATOM 1856 C C . TRP B 1 84 ? 68.739 51.650 86.343 1.00 49.12 81 TRP B C 1
ATOM 1857 O O . TRP B 1 84 ? 67.789 51.474 85.573 1.00 47.28 8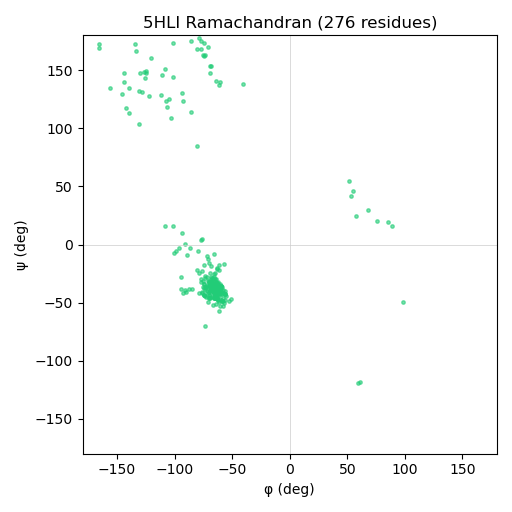1 TRP B O 1
ATOM 1868 N N . VAL B 1 85 ? 69.699 52.542 86.092 1.00 51.23 82 VAL B N 1
ATOM 1869 C CA . VAL B 1 85 ? 69.626 53.476 84.975 1.00 49.95 82 VAL B CA 1
ATOM 1870 C C . VAL B 1 85 ? 70.967 53.518 84.252 1.00 51.50 82 VAL B C 1
ATOM 1871 O O . VAL B 1 85 ? 71.962 52.943 84.694 1.00 53.14 82 VAL B O 1
ATOM 1875 N N . LYS B 1 86 ? 70.974 54.224 83.122 1.00 55.91 83 LYS B N 1
ATOM 1876 C CA . LYS B 1 86 ? 72.174 54.467 82.337 1.00 57.37 83 LYS B CA 1
ATOM 1877 C C . LYS B 1 86 ? 72.272 55.954 82.025 1.00 59.87 83 LYS B C 1
ATOM 1878 O O . LYS B 1 86 ? 71.257 56.638 81.867 1.00 53.11 83 LYS B O 1
ATOM 1880 N N . ARG B 1 87 ? 73.505 56.448 81.934 1.00 66.84 84 ARG B N 1
ATOM 1881 C CA . ARG B 1 87 ? 73.778 57.869 81.764 1.00 69.04 84 ARG B CA 1
ATOM 1882 C C . ARG B 1 87 ? 74.587 58.101 80.496 1.00 68.15 84 ARG B C 1
ATOM 1883 O O . ARG B 1 87 ? 75.637 57.480 80.301 1.00 68.93 84 ARG B O 1
ATOM 1891 N N . GLU B 1 88 ? 74.099 59.002 79.645 1.00 67.87 85 GLU B N 1
ATOM 1892 C CA . GLU B 1 88 ? 74.802 59.385 78.430 1.00 70.89 85 GLU B CA 1
ATOM 1893 C C . GLU B 1 88 ? 74.329 60.772 78.015 1.00 74.26 85 GLU B C 1
ATOM 1894 O O . GLU B 1 88 ? 73.127 61.052 78.028 1.00 74.33 85 GLU B O 1
ATOM 1897 N N . ARG B 1 89 ? 75.278 61.633 77.660 1.00 76.14 86 ARG B N 1
ATOM 1898 C CA . ARG B 1 89 ? 74.995 63.027 77.346 1.00 75.82 86 ARG B CA 1
ATOM 1899 C C . ARG B 1 89 ? 74.974 63.246 75.838 1.00 72.35 86 ARG B C 1
ATOM 1900 O O . ARG B 1 89 ? 75.762 62.647 75.100 1.00 72.20 86 ARG B O 1
ATOM 1908 N N . GLN B 1 90 ? 74.083 64.125 75.393 1.00 75.79 87 GLN B N 1
ATOM 1909 C CA . GLN B 1 90 ? 73.988 64.476 73.984 1.00 76.04 87 GLN B CA 1
ATOM 1910 C C . GLN B 1 90 ? 75.206 65.280 73.542 1.00 78.79 87 GLN B C 1
ATOM 1911 O O . GLN B 1 90 ? 75.842 65.961 74.346 1.00 77.86 87 GLN B O 1
ATOM 1917 N N . GLN B 1 91 ? 75.523 65.190 72.256 1.00 78.72 88 GLN B N 1
ATOM 1918 C CA . GLN B 1 91 ? 76.665 65.889 71.679 1.00 74.97 88 GLN B CA 1
ATOM 1919 C C . GLN B 1 91 ? 76.248 67.055 70.788 1.00 73.51 88 GLN B C 1
ATOM 1920 O O . GLN B 1 91 ? 77.067 67.554 70.011 1.00 75.88 88 GLN B O 1
ATOM 1924 N N . SER B 1 92 ? 74.998 67.502 70.887 1.00 74.29 89 SER B N 1
ATOM 1925 C CA . SER B 1 92 ? 74.508 68.588 70.044 1.00 74.57 89 SER B CA 1
ATOM 1926 C C . SER B 1 92 ? 73.198 69.112 70.618 1.00 75.66 89 SER B C 1
ATOM 1927 O O . SER B 1 92 ? 72.637 68.548 71.561 1.00 76.22 89 SER B O 1
ATOM 1930 N N . ASP B 1 93 ? 72.723 70.211 70.027 1.00 76.37 90 ASP B N 1
ATOM 1931 C CA . ASP B 1 93 ? 71.418 70.815 70.324 1.00 76.38 90 ASP B CA 1
ATOM 1932 C C . ASP B 1 93 ? 71.386 71.224 71.791 1.00 77.23 90 ASP B C 1
ATOM 1933 O O . ASP B 1 93 ? 72.197 72.079 72.192 1.00 76.56 90 ASP B O 1
ATOM 1935 N N . LYS B 1 94 ? 70.496 70.672 72.618 1.00 79.13 91 LYS B N 1
ATOM 1936 C CA . LYS B 1 94 ? 70.367 71.098 74.006 1.00 77.35 91 LYS B CA 1
ATOM 1937 C C . LYS B 1 94 ? 71.535 70.656 74.878 1.00 71.65 91 LYS B C 1
ATOM 1938 O O . LYS B 1 94 ? 71.631 71.115 76.022 1.00 69.50 91 LYS B O 1
ATOM 1940 N N . ARG B 1 95 ? 72.414 69.789 74.371 1.00 69.38 92 ARG B N 1
ATOM 1941 C CA . ARG B 1 95 ? 73.574 69.278 75.103 1.00 70.85 92 ARG B CA 1
ATOM 1942 C C . ARG B 1 95 ? 73.181 68.588 76.407 1.00 72.22 92 ARG B C 1
ATOM 1943 O O . ARG B 1 95 ? 73.991 68.504 77.335 1.00 71.20 92 ARG B O 1
ATOM 1951 N N . GLN B 1 96 ? 71.953 68.081 76.494 1.00 75.35 93 GLN B N 1
ATOM 1952 C CA . GLN B 1 96 ? 71.418 67.580 77.751 1.00 72.05 93 GLN B CA 1
ATOM 1953 C C . GLN B 1 96 ? 71.913 66.163 78.039 1.00 70.00 93 GLN B C 1
ATOM 1954 O O . GLN B 1 96 ? 72.480 65.479 77.182 1.00 69.71 93 GLN B O 1
ATOM 1957 N N . LEU B 1 97 ? 71.682 65.726 79.275 1.00 70.10 94 LEU B N 1
ATOM 1958 C CA . LEU B 1 97 ? 72.117 64.423 79.765 1.00 66.46 94 LEU B CA 1
ATOM 1959 C C . LEU B 1 97 ? 70.901 63.512 79.874 1.00 65.11 94 LEU B C 1
ATOM 1960 O O . LEU B 1 97 ? 69.960 63.818 80.612 1.00 58.33 94 LEU B O 1
ATOM 1965 N N . ILE B 1 98 ? 70.938 62.414 79.107 1.00 66.90 95 ILE B N 1
ATOM 1966 C CA . ILE B 1 98 ? 69.806 61.498 79.048 1.00 64.71 95 ILE B CA 1
ATOM 1967 C C . ILE B 1 98 ? 69.923 60.348 80.043 1.00 61.17 95 ILE B C 1
ATOM 1968 O O . ILE B 1 98 ? 70.955 59.682 80.128 1.00 58.46 95 ILE B O 1
ATOM 1973 N N . ILE B 1 99 ? 68.832 60.121 80.813 1.00 56.74 96 ILE B N 1
ATOM 1974 C CA . ILE B 1 99 ? 68.744 59.014 81.755 1.00 54.22 96 ILE B CA 1
ATOM 1975 C C . ILE B 1 99 ? 67.778 57.965 81.215 1.00 44.43 96 ILE B C 1
ATOM 1976 O O . ILE B 1 99 ? 66.622 58.266 80.918 1.00 48.49 96 ILE B O 1
ATOM 1981 N N . THR B 1 100 ? 68.263 56.736 81.085 1.00 47.42 97 THR B N 1
ATOM 1982 C CA . THR B 1 100 ? 67.482 55.654 80.501 1.00 49.27 97 THR B CA 1
ATOM 1983 C C . THR B 1 100 ? 67.492 54.460 81.442 1.00 46.99 97 THR B C 1
ATOM 1984 O O . THR B 1 100 ? 68.556 54.055 81.922 1.00 49.48 97 THR B O 1
ATOM 1988 N N . LEU B 1 101 ? 66.311 53.903 81.701 1.00 47.74 98 LEU B N 1
ATOM 1989 C CA . LEU B 1 101 ? 66.210 52.717 82.541 1.00 48.27 98 LEU B CA 1
ATOM 1990 C C . LEU B 1 101 ? 66.920 51.537 81.892 1.00 52.85 98 LEU B C 1
ATOM 1991 O O . LEU B 1 101 ? 66.859 51.346 80.674 1.00 52.77 98 LEU B O 1
ATOM 1996 N N . THR B 1 102 ? 67.596 50.741 82.714 1.00 52.95 99 THR B N 1
ATOM 1997 C CA . THR B 1 102 ? 68.120 49.473 82.239 1.00 52.66 99 THR B CA 1
ATOM 1998 C C . THR B 1 102 ? 66.978 48.471 82.079 1.00 54.22 99 THR B C 1
ATOM 1999 O O . THR B 1 102 ? 65.829 48.732 82.448 1.00 52.65 99 THR B O 1
ATOM 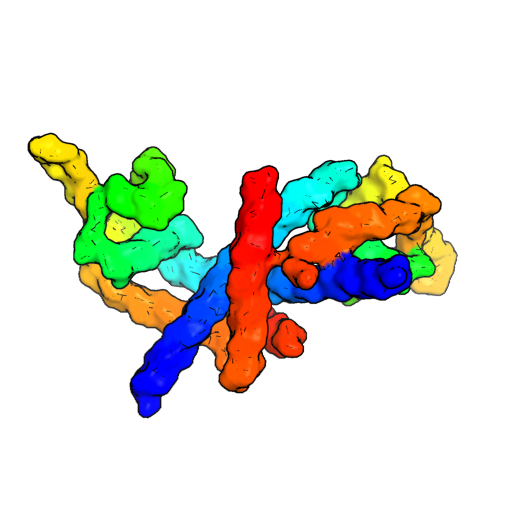2003 N N . ASP B 1 103 ? 67.303 47.308 81.510 1.00 52.85 100 ASP B N 1
ATOM 2004 C CA . ASP B 1 103 ? 66.306 46.248 81.412 1.00 52.36 100 ASP B CA 1
ATOM 2005 C C . ASP B 1 103 ? 65.862 45.789 82.793 1.00 47.85 100 ASP B C 1
ATOM 2006 O O . ASP B 1 103 ? 64.673 45.542 83.023 1.00 44.93 100 ASP B O 1
ATOM 2011 N N . ASN B 1 104 ? 66.807 45.674 83.729 1.00 50.41 101 ASN B N 1
ATOM 2012 C CA . ASN B 1 104 ? 66.455 45.292 85.090 1.00 51.23 101 ASN B CA 1
ATOM 2013 C C . ASN B 1 104 ? 65.699 46.404 85.805 1.00 51.69 101 ASN B C 1
ATOM 2014 O O . ASN B 1 104 ? 64.839 46.123 86.647 1.00 48.28 101 ASN B O 1
ATOM 2019 N N . GLY B 1 105 ? 65.999 47.664 85.483 1.00 48.32 102 GLY B N 1
ATOM 2020 C CA . GLY B 1 105 ? 65.285 48.764 86.111 1.00 43.75 102 GLY B CA 1
ATOM 2021 C C . GLY B 1 105 ? 63.825 48.813 85.707 1.00 43.88 102 GLY B C 1
ATOM 2022 O O . GLY B 1 105 ? 62.961 49.184 86.505 1.00 40.69 102 GLY B O 1
ATOM 2023 N N . GLN B 1 106 ? 63.527 48.428 84.466 1.00 43.91 103 GLN B N 1
ATOM 2024 C CA . GLN B 1 106 ? 62.152 48.456 83.984 1.00 48.34 103 GLN B CA 1
ATOM 2025 C C . GLN B 1 106 ? 61.340 47.291 84.537 1.00 46.73 103 GLN B C 1
ATOM 2026 O O . GLN B 1 106 ? 60.179 47.468 84.922 1.00 50.31 103 GLN B O 1
ATOM 2032 N N . GLN B 1 107 ? 61.931 46.096 84.588 1.00 43.94 104 GLN B N 1
ATOM 2033 C CA . GLN B 1 107 ? 61.190 44.916 85.020 1.00 48.11 104 GLN B CA 1
ATOM 2034 C C . GLN B 1 107 ? 60.722 45.033 86.465 1.00 50.83 104 GLN B C 1
ATOM 2035 O O . GLN B 1 107 ? 59.616 44.587 86.793 1.00 46.87 104 GLN B O 1
ATOM 2041 N N . GLN B 1 108 ? 61.529 45.647 87.332 1.00 44.40 105 GLN B N 1
ATOM 2042 C CA . GLN B 1 108 ? 61.242 45.677 88.761 1.00 45.01 105 GLN B CA 1
ATOM 2043 C C . GLN B 1 108 ? 60.141 46.658 89.146 1.00 42.23 105 GLN B C 1
ATOM 2044 O O . GLN B 1 108 ? 59.893 46.821 90.346 1.00 40.64 105 GLN B O 1
ATOM 2050 N N . GLN B 1 109 ? 59.480 47.310 88.184 1.00 39.63 106 GLN B N 1
ATOM 2051 C CA . GLN B 1 109 ? 58.477 48.312 88.533 1.00 36.93 106 GLN B CA 1
ATOM 2052 C C . GLN B 1 109 ? 57.331 47.701 89.330 1.00 40.24 106 GLN B C 1
ATOM 2053 O O . GLN B 1 109 ? 56.884 48.277 90.330 1.00 37.91 106 GLN B O 1
ATOM 2059 N N . GLU B 1 110 ? 56.846 46.530 88.910 1.00 39.13 107 GLU B N 1
ATOM 2060 C CA . GLU B 1 110 ? 55.693 45.931 89.574 1.00 41.35 107 GLU B CA 1
ATOM 2061 C C . GLU B 1 110 ? 56.026 45.513 91.002 1.00 34.34 107 GLU B C 1
ATOM 2062 O O . GLU B 1 110 ? 55.198 45.669 91.907 1.00 35.69 107 GLU B O 1
ATOM 2065 N N . ALA B 1 111 ? 57.232 44.984 91.225 1.00 32.81 108 ALA B N 1
ATOM 2066 C CA . ALA B 1 111 ? 57.621 44.576 92.571 1.00 38.50 108 ALA B CA 1
ATOM 2067 C C . ALA B 1 111 ? 57.734 45.777 93.503 1.00 34.23 108 ALA B C 1
ATOM 2068 O O . ALA B 1 111 ? 57.330 45.706 94.669 1.00 37.25 108 ALA B O 1
ATOM 2070 N N . VAL B 1 112 ? 58.281 46.888 93.009 1.00 31.93 109 VAL B N 1
ATOM 2071 C CA . VAL B 1 112 ? 58.368 48.096 93.824 1.00 33.49 109 VAL B CA 1
ATOM 2072 C C . VAL B 1 112 ? 56.975 48.638 94.119 1.00 33.18 109 VAL B C 1
ATOM 2073 O O . VAL B 1 112 ? 56.655 48.984 95.262 1.00 36.67 109 VAL B O 1
ATOM 2077 N N . PHE B 1 113 ? 56.125 48.715 93.091 1.00 33.72 110 PHE B N 1
ATOM 2078 C CA . PHE B 1 113 ? 54.760 49.194 93.289 1.00 35.64 110 PHE B CA 1
ATOM 2079 C C . PHE B 1 113 ? 54.010 48.327 94.290 1.00 37.23 110 PHE B C 1
ATOM 2080 O O . PHE B 1 113 ? 53.263 48.842 95.130 1.00 39.56 110 PHE B O 1
ATOM 2088 N N . GLU B 1 114 ? 54.195 47.006 94.216 1.00 31.37 111 GLU B N 1
ATOM 2089 C CA . GLU B 1 114 ? 53.494 46.107 95.126 1.00 39.15 111 GLU B CA 1
ATOM 2090 C C . GLU B 1 114 ? 53.944 46.318 96.567 1.00 33.89 111 GLU B C 1
ATOM 2091 O O . GLU B 1 114 ? 53.118 46.312 97.486 1.00 31.79 111 GLU B O 1
ATOM 2097 N N . ALA B 1 115 ? 55.248 46.511 96.782 1.00 31.72 112 ALA B N 1
ATOM 2098 C CA . ALA B 1 115 ? 55.756 46.710 98.135 1.00 32.61 112 ALA B CA 1
ATOM 2099 C C . ALA B 1 115 ? 55.254 48.014 98.739 1.00 36.41 112 ALA B C 1
ATOM 2100 O O . ALA B 1 115 ? 55.129 48.124 99.964 1.00 32.38 112 ALA B O 1
ATOM 2102 N N . ILE B 1 116 ? 54.958 49.006 97.903 1.00 31.35 113 ILE B N 1
ATOM 2103 C CA . ILE B 1 116 ? 54.543 50.313 98.395 1.00 36.78 113 ILE B CA 1
ATOM 2104 C C . ILE B 1 116 ? 53.022 50.442 98.474 1.00 40.45 113 ILE B C 1
ATOM 2105 O O . ILE B 1 116 ? 52.510 51.184 99.320 1.00 36.56 113 ILE B O 1
ATOM 2110 N N . SER B 1 117 ? 52.288 49.710 97.632 1.00 35.34 114 SER B N 1
ATOM 2111 C CA . SER B 1 117 ? 50.855 49.941 97.473 1.00 40.06 114 SER B CA 1
ATOM 2112 C C . SER B 1 117 ? 50.062 49.694 98.750 1.00 42.82 114 SER B C 1
ATOM 2113 O O . SER B 1 117 ? 48.941 50.200 98.873 1.00 48.07 114 SER B O 1
ATOM 2116 N N . SER B 1 118 ? 50.610 48.934 99.700 1.00 42.40 115 SER B N 1
ATOM 2117 C CA . SER B 1 118 ? 49.890 48.647 100.935 1.00 46.04 115 SER B CA 1
ATOM 2118 C C . SER B 1 118 ? 49.668 49.883 101.799 1.00 44.07 115 SER B C 1
ATOM 2119 O O . SER B 1 118 ? 48.927 49.797 102.783 1.00 47.47 115 SER B O 1
ATOM 2122 N N . CYS B 1 119 ? 50.267 51.026 101.446 1.00 46.47 116 CYS B N 1
ATOM 2123 C CA . CYS B 1 119 ? 50.116 52.245 102.238 1.00 41.45 116 CYS B CA 1
ATOM 2124 C C . CYS B 1 119 ? 48.658 52.657 102.418 1.00 46.54 116 CYS B C 1
ATOM 2125 O O . CYS B 1 119 ? 48.360 53.463 103.306 1.00 44.63 116 CYS B O 1
ATOM 2128 N N . LEU B 1 120 ? 47.747 52.123 101.607 1.00 52.99 117 LEU B N 1
ATOM 2129 C CA . LEU B 1 120 ? 46.326 52.389 101.741 1.00 52.77 117 LEU B CA 1
ATOM 2130 C C . LEU B 1 120 ? 45.560 51.078 101.855 1.00 54.64 117 LEU B C 1
ATOM 2131 O O . LEU B 1 120 ? 45.920 50.089 101.206 1.00 55.27 117 LEU B O 1
ATOM 2136 N N . PRO B 1 121 ? 44.509 51.037 102.671 1.00 60.95 118 PRO B N 1
ATOM 2137 C CA . PRO B 1 121 ? 43.699 49.819 102.762 1.00 66.12 118 PRO B CA 1
ATOM 2138 C C . PRO B 1 121 ? 42.923 49.576 101.478 1.00 69.05 118 PRO B C 1
ATOM 2139 O O . PRO B 1 121 ? 42.506 50.509 100.787 1.00 70.44 118 PRO B O 1
ATOM 2143 N N . GLN B 1 122 ? 42.728 48.302 101.156 1.00 73.54 119 GLN B N 1
ATOM 2144 C CA . GLN B 1 122 ? 42.001 47.918 99.951 1.00 73.83 119 GLN B CA 1
ATOM 2145 C C . GLN B 1 122 ? 40.494 47.989 100.171 1.00 74.52 119 GLN B C 1
ATOM 2146 O O . GLN B 1 122 ? 39.820 46.962 100.254 1.00 84.66 119 GLN B O 1
ATOM 2148 N N . VAL B 1 135 ? 42.828 68.742 95.403 1.00 86.02 132 VAL B N 1
ATOM 2149 C CA . VAL B 1 135 ? 42.740 69.019 96.832 1.00 80.32 132 VAL B CA 1
ATOM 2150 C C . VAL B 1 135 ? 44.124 69.204 97.444 1.00 79.32 132 VAL B C 1
ATOM 2151 O O . VAL B 1 135 ? 44.377 70.181 98.149 1.00 77.29 132 VAL B O 1
ATOM 2153 N N . PHE B 1 136 ? 45.014 68.261 97.153 1.00 78.84 133 PHE B N 1
ATOM 2154 C CA . PHE B 1 136 ? 46.377 68.302 97.664 1.00 79.08 133 PHE B CA 1
ATOM 2155 C C . PHE B 1 136 ? 47.177 69.447 97.052 1.00 80.12 133 PHE B C 1
ATOM 2156 O O . PHE B 1 136 ? 48.028 70.039 97.717 1.00 71.48 133 PHE B O 1
ATOM 2158 N N . GLU B 1 137 ? 46.909 69.759 95.787 1.00 81.91 134 GLU B N 1
ATOM 2159 C CA . GLU B 1 137 ? 47.643 70.826 95.116 1.00 78.87 134 GLU B CA 1
ATOM 2160 C C . GLU B 1 137 ? 47.333 72.191 95.717 1.00 74.97 134 GLU B C 1
ATOM 2161 O O . GLU B 1 137 ? 48.206 73.065 95.747 1.00 76.09 134 GLU B O 1
ATOM 2163 N N . GLU B 1 138 ? 46.104 72.395 96.197 1.00 71.71 135 GLU B N 1
ATOM 2164 C CA . GLU B 1 138 ? 45.759 73.670 96.816 1.00 74.57 135 GLU B CA 1
ATOM 2165 C C . GLU B 1 138 ? 46.482 73.852 98.145 1.00 74.83 135 GLU B C 1
ATOM 2166 O O . GLU B 1 138 ? 46.914 74.962 98.477 1.00 70.96 135 GLU B O 1
ATOM 2168 N N . LEU B 1 139 ? 46.624 72.772 98.918 1.00 75.22 136 LEU B N 1
ATOM 2169 C CA . LEU B 1 139 ? 47.368 72.854 100.170 1.00 68.43 136 LEU B CA 1
ATOM 2170 C C . LEU B 1 139 ? 48.859 73.032 99.913 1.00 65.77 136 LEU B C 1
ATOM 2171 O O . LEU B 1 139 ? 49.545 73.731 100.669 1.00 62.68 136 LEU B O 1
ATOM 2176 N N . GLU B 1 140 ? 49.376 72.410 98.850 1.00 65.61 137 GLU B N 1
ATOM 2177 C CA . GLU B 1 140 ? 50.797 72.528 98.541 1.00 67.48 137 GLU B CA 1
ATOM 2178 C C . GLU B 1 140 ? 51.185 73.964 98.215 1.00 70.10 137 GLU B C 1
ATOM 2179 O O . GLU B 1 140 ? 52.303 74.391 98.527 1.00 69.16 137 GLU B O 1
ATOM 2181 N N . GLN B 1 141 ? 50.262 74.704 97.609 1.00 71.43 138 GLN B N 1
ATOM 2182 C CA . GLN B 1 141 ? 50.505 76.095 97.249 1.00 71.19 138 GLN B CA 1
ATOM 2183 C C . GLN B 1 141 ? 50.461 77.012 98.469 1.00 64.88 138 GLN B C 1
ATOM 2184 O O . GLN B 1 141 ? 51.306 77.893 98.622 1.00 62.86 138 GLN B O 1
ATOM 2187 N N . THR B 1 142 ? 49.474 76.789 99.330 1.00 63.09 139 THR B N 1
ATOM 2188 C CA . THR B 1 142 ? 49.294 77.601 100.526 1.00 63.19 139 THR B CA 1
ATOM 2189 C C . THR B 1 142 ? 50.381 77.340 101.565 1.00 61.57 139 THR B C 1
ATOM 2190 O O . THR B 1 142 ? 50.886 78.274 102.189 1.00 56.45 139 THR B O 1
ATOM 2194 N N . LEU B 1 143 ? 50.737 76.073 101.752 1.00 57.54 140 LEU B N 1
ATOM 2195 C CA . LEU B 1 143 ? 51.742 75.719 102.749 1.00 53.50 140 LEU B CA 1
ATOM 2196 C C . LEU B 1 143 ? 53.118 76.250 102.368 1.00 56.17 140 LEU B C 1
ATOM 2197 O O . LEU B 1 143 ? 53.861 76.736 103.228 1.00 52.98 140 LEU B O 1
ATOM 2202 N N . LYS B 1 144 ? 53.444 76.164 101.083 1.00 58.74 141 LYS B N 1
ATOM 2203 C CA . LYS B 1 144 ? 54.721 76.652 100.579 1.00 59.85 141 LYS B CA 1
ATOM 2204 C C . LYS B 1 144 ? 54.884 78.144 100.850 1.00 58.68 141 LYS B C 1
ATOM 2205 O O . LYS B 1 144 ? 55.986 78.612 101.137 1.00 56.80 141 LYS B O 1
ATOM 2208 N N . HIS B 1 145 ? 53.778 78.876 100.760 1.00 57.56 142 HIS B N 1
ATOM 2209 C CA . HIS B 1 145 ? 53.780 80.310 101.009 1.00 61.87 142 HIS B CA 1
ATOM 2210 C C . HIS B 1 145 ? 54.053 80.605 102.479 1.00 60.19 142 HIS B C 1
ATOM 2211 O O . HIS B 1 145 ? 54.779 81.544 102.806 1.00 56.05 142 HIS B O 1
ATOM 2218 N N . LEU B 1 146 ? 53.479 79.788 103.355 1.00 57.39 143 LEU B N 1
ATOM 2219 C CA . LEU B 1 146 ? 53.664 79.946 104.792 1.00 55.67 143 LEU B CA 1
ATOM 2220 C C . LEU B 1 146 ? 55.105 79.665 105.206 1.00 55.81 143 LEU B C 1
ATOM 2221 O O . LEU B 1 146 ? 55.661 80.362 106.055 1.00 59.29 143 LEU B O 1
ATOM 2226 N N . ILE B 1 147 ? 55.707 78.641 104.608 1.00 54.67 144 ILE B N 1
ATOM 2227 C CA . ILE B 1 147 ? 57.080 78.274 104.941 1.00 57.65 144 ILE B CA 1
ATOM 2228 C C . ILE B 1 147 ? 58.053 79.330 104.429 1.00 60.77 144 ILE B C 1
ATOM 2229 O O . ILE B 1 147 ? 58.962 79.761 105.147 1.00 62.50 144 ILE B O 1
ATOM 2234 N N . GLU B 1 148 ? 57.874 79.763 103.185 1.00 60.55 145 GLU B N 1
ATOM 2235 C CA . GLU B 1 148 ? 58.737 80.781 102.597 1.00 61.08 145 GLU B CA 1
ATOM 2236 C C . GLU B 1 148 ? 58.129 82.171 102.759 1.00 65.72 145 GLU B C 1
ATOM 2237 O O . GLU B 1 148 ? 58.753 83.070 103.323 1.00 64.42 145 GLU B O 1
#

Sequence (282 aa):
QSNMKQEQMRLANQLCFSAYNVSRLFAQFYEEKKLKQFGITYSQYLVLLTLWEENPQTLNSIGRHLDLSSNTLTPMLKRLEQSGWVKRERQQSDKRQLIITLTDNGQQQQEAVFEAISSCLPDTTEYDETKYVFEELEQTLKHLIEKQSNMKQEQMRLANQLCFSAYNVSRLFAQFYEKKKLKQFGITYSQYLVLLTLWEENPQTLNSIGRHLDLSSNTLTPMLKRLEQSGWVKRERQQSDKRQLIITLTDNGQQQQEAVFEAISSCLPQVFEELEQTLKHLIE

Organism: Staphylococcus epidermidis (strain ATCC 35984 / DSM 28319 / BCRC 17069 / CCUG 31568 / BM 3577 / RP62A) (NCBI:txid176279)

Radius of gyration: 23.16 Å; Cα contacts (8 Å, |Δi|>4): 306; chains: 2; bounding box: 44×44×81 Å

Nearest PDB structures (foldseek):
  5hli-assembly1_B  TM=1.007E+00  e=1.930E-23  Staphylococcus epidermidis
  5hli-assembly1_A  TM=8.576E-01  e=8.493E-21  Staphylococcus epidermidis
  5hlg-assembly4_H  TM=8.307E-01  e=1.521E-20  Staphylococcus epidermidis
  5hlg-assembly3_E  TM=8.120E-01  e=1.100E-20  Staphylococcus epidermidis
  5hlh-assembly3_F  TM=8.214E-01  e=3.308E-20  Staphylococcus epidermidis